Protein AF-A0A257EQE5-F1 (afdb_monomer)

Structure (mmCIF, N/CA/C/O backbone):
data_AF-A0A257EQE5-F1
#
_entry.id   AF-A0A257EQE5-F1
#
loop_
_atom_site.group_PDB
_atom_site.id
_atom_site.type_symbol
_atom_site.label_atom_id
_atom_site.label_alt_id
_atom_site.label_comp_id
_atom_site.label_asym_id
_atom_site.label_entity_id
_atom_site.label_seq_id
_atom_site.pdbx_PDB_ins_code
_atom_site.Cartn_x
_atom_site.Cartn_y
_atom_site.Cartn_z
_atom_site.occupancy
_atom_site.B_iso_or_equiv
_atom_site.auth_seq_id
_atom_site.auth_comp_id
_atom_site.auth_asym_id
_atom_site.auth_atom_id
_atom_site.pdbx_PDB_model_num
ATOM 1 N N . MET A 1 1 ? 38.077 29.493 47.318 1.00 40.34 1 MET A N 1
ATOM 2 C CA . MET A 1 1 ? 37.824 28.444 46.309 1.00 40.34 1 MET A CA 1
ATOM 3 C C . MET A 1 1 ? 36.330 28.403 46.066 1.00 40.34 1 MET A C 1
ATOM 5 O O . MET A 1 1 ? 35.601 27.874 46.889 1.00 40.34 1 MET A O 1
ATOM 9 N N . THR A 1 2 ? 35.876 29.088 45.023 1.00 38.44 2 THR A N 1
ATOM 10 C CA . THR A 1 2 ? 34.483 29.092 44.563 1.00 38.44 2 THR A CA 1
ATOM 11 C C . THR A 1 2 ? 34.384 28.098 43.414 1.00 38.44 2 THR A C 1
ATOM 13 O O . THR A 1 2 ? 34.937 28.356 42.345 1.00 38.44 2 THR A O 1
ATOM 16 N N . ASP A 1 3 ? 33.746 26.955 43.654 1.00 40.78 3 ASP A N 1
ATOM 17 C CA . ASP A 1 3 ? 33.461 25.963 42.616 1.00 40.78 3 ASP A CA 1
ATOM 18 C C . ASP A 1 3 ? 32.430 26.538 41.637 1.00 40.78 3 ASP A C 1
ATOM 20 O O . ASP A 1 3 ? 31.316 26.894 42.021 1.00 40.78 3 ASP A O 1
ATOM 24 N N . SER A 1 4 ? 32.817 26.666 40.366 1.00 39.34 4 SER A N 1
ATOM 25 C CA . SER A 1 4 ? 31.868 26.935 39.283 1.00 39.34 4 SER A CA 1
ATOM 26 C C . SER A 1 4 ? 31.151 25.635 38.915 1.00 39.34 4 SER A C 1
ATOM 28 O O . SER A 1 4 ? 31.821 24.613 38.753 1.00 39.34 4 SER A O 1
ATOM 30 N N . PRO A 1 5 ? 29.820 25.636 38.734 1.00 46.44 5 PRO A N 1
ATOM 31 C CA . PRO A 1 5 ? 29.110 24.441 38.307 1.00 46.44 5 PRO A CA 1
ATOM 32 C C . PRO A 1 5 ? 29.530 24.067 36.880 1.00 46.44 5 PRO A C 1
ATOM 34 O O . PRO A 1 5 ? 29.559 24.906 35.977 1.00 46.44 5 PRO A O 1
ATOM 37 N N . ALA A 1 6 ? 29.878 22.793 36.692 1.00 53.16 6 ALA A N 1
ATOM 38 C CA . ALA A 1 6 ? 30.273 22.238 35.407 1.00 53.16 6 ALA A CA 1
ATOM 39 C C . ALA A 1 6 ? 29.159 22.421 34.361 1.00 53.16 6 ALA A C 1
ATOM 41 O O . ALA A 1 6 ? 27.984 22.166 34.628 1.00 53.16 6 ALA A O 1
ATOM 42 N N . ALA A 1 7 ? 29.543 22.860 33.161 1.00 46.59 7 ALA A N 1
ATOM 43 C CA . ALA A 1 7 ? 28.629 23.002 32.034 1.00 46.59 7 ALA A CA 1
ATOM 44 C C . ALA A 1 7 ? 27.979 21.646 31.684 1.00 46.59 7 ALA A C 1
ATOM 46 O O . ALA A 1 7 ? 28.664 20.618 31.723 1.00 46.59 7 ALA A O 1
ATOM 47 N N . PRO A 1 8 ? 26.684 21.620 31.313 1.00 45.19 8 PRO A N 1
ATOM 48 C CA . PRO A 1 8 ? 26.011 20.381 30.950 1.00 45.19 8 PRO A CA 1
ATOM 49 C C . PRO A 1 8 ? 26.682 19.742 29.723 1.00 45.19 8 PRO A C 1
ATOM 51 O O . PRO A 1 8 ? 27.172 20.458 28.838 1.00 45.19 8 PRO A O 1
ATOM 54 N N . PRO A 1 9 ? 26.716 18.400 29.639 1.00 42.72 9 PRO A N 1
ATOM 55 C CA . PRO A 1 9 ? 27.334 17.709 28.520 1.00 42.72 9 PRO A CA 1
ATOM 56 C C . PRO A 1 9 ? 26.625 18.099 27.221 1.00 42.72 9 PRO A C 1
ATOM 58 O O . PRO A 1 9 ? 25.400 18.031 27.110 1.00 42.72 9 PRO A O 1
ATOM 61 N N . ARG A 1 10 ? 27.402 18.515 26.215 1.00 44.38 10 ARG A N 1
ATOM 62 C CA . ARG A 1 10 ? 26.878 18.758 24.868 1.00 44.38 10 ARG A CA 1
ATOM 63 C C . ARG A 1 10 ? 26.328 17.439 24.329 1.00 44.38 10 ARG A C 1
ATOM 65 O O . ARG A 1 10 ? 27.094 16.501 24.114 1.00 44.38 10 ARG A O 1
ATOM 72 N N . LEU A 1 11 ? 25.017 17.379 24.099 1.00 39.31 11 LEU A N 1
ATOM 73 C CA . LEU A 1 11 ? 24.377 16.293 23.360 1.00 39.31 11 LEU A CA 1
ATOM 74 C C . LEU A 1 11 ? 25.088 16.143 22.009 1.00 39.31 11 LEU A C 1
ATOM 76 O O . LEU A 1 11 ? 25.036 17.031 21.158 1.00 39.31 11 LEU A O 1
ATOM 80 N N . SER A 1 12 ? 25.794 15.027 21.836 1.00 42.19 12 SER A N 1
ATOM 81 C CA . SER A 1 12 ? 26.338 14.617 20.547 1.00 42.19 12 SER A CA 1
ATOM 82 C C . SER A 1 12 ? 25.161 14.404 19.597 1.00 42.19 12 SER A C 1
ATOM 84 O O . SER A 1 12 ? 24.416 13.432 19.721 1.00 42.19 12 SER A O 1
ATOM 86 N N . LEU A 1 13 ? 24.962 15.338 18.665 1.00 42.16 13 LEU A N 1
ATOM 87 C CA . LEU A 1 13 ? 24.063 15.150 17.534 1.00 42.16 13 LEU A CA 1
ATOM 88 C C . LEU A 1 13 ? 24.638 14.007 16.691 1.00 42.16 13 LEU A C 1
ATOM 90 O O . LEU A 1 13 ? 25.496 14.231 15.838 1.00 42.16 13 LEU A O 1
ATOM 94 N N . ARG A 1 14 ? 24.201 12.768 16.951 1.00 51.03 14 ARG A N 1
ATOM 95 C CA . ARG A 1 14 ? 24.447 11.639 16.048 1.00 51.03 14 ARG A CA 1
ATOM 96 C C . ARG A 1 14 ? 23.987 12.074 14.658 1.00 51.03 14 ARG A C 1
ATOM 98 O O . ARG A 1 14 ? 22.809 12.368 14.459 1.00 51.03 14 ARG A O 1
ATOM 105 N N . THR A 1 15 ? 24.916 12.159 13.711 1.00 48.88 15 THR A N 1
ATOM 106 C CA . THR A 1 15 ? 24.624 12.503 12.320 1.00 48.88 15 THR A CA 1
ATOM 107 C C . THR A 1 15 ? 23.620 11.493 11.777 1.00 48.88 15 THR A C 1
ATOM 109 O O . THR A 1 15 ? 23.934 10.318 11.595 1.00 48.88 15 THR A O 1
ATOM 112 N N . SER A 1 16 ? 22.373 11.925 11.568 1.00 57.00 16 SER A N 1
ATOM 113 C CA . SER A 1 16 ? 21.334 11.041 11.046 1.00 57.00 16 SER A CA 1
ATOM 114 C C . SER A 1 16 ? 21.768 10.527 9.674 1.00 57.00 16 SER A C 1
ATOM 116 O O . SER A 1 16 ? 22.097 11.341 8.805 1.00 57.00 16 SER A O 1
ATOM 118 N N . LEU A 1 17 ? 21.751 9.208 9.458 1.00 69.69 17 LEU A N 1
ATOM 119 C CA . LEU A 1 17 ? 22.063 8.627 8.151 1.00 69.69 17 LEU A CA 1
ATOM 120 C C . LEU A 1 17 ? 21.184 9.264 7.072 1.00 69.69 17 LEU A C 1
ATOM 122 O O . LEU A 1 17 ? 19.995 9.494 7.284 1.00 69.69 17 LEU A O 1
ATOM 126 N N . ARG A 1 18 ? 21.755 9.584 5.912 1.00 80.62 18 ARG A N 1
ATOM 127 C CA . ARG A 1 18 ? 20.977 10.139 4.802 1.00 80.62 18 ARG A CA 1
ATOM 128 C C . ARG A 1 18 ? 20.084 9.036 4.207 1.00 80.62 18 ARG A C 1
ATOM 130 O O . ARG A 1 18 ? 20.607 7.950 3.949 1.00 80.62 18 ARG A O 1
ATOM 137 N N . PRO A 1 19 ? 18.785 9.290 3.964 1.00 79.75 19 PRO A N 1
ATOM 138 C CA . PRO A 1 19 ? 17.928 8.340 3.265 1.00 79.75 19 PRO A CA 1
ATOM 139 C C . PRO A 1 19 ? 18.476 8.001 1.880 1.00 79.75 19 PRO A C 1
ATOM 141 O O . PRO A 1 19 ? 18.957 8.884 1.166 1.00 79.75 19 PRO A O 1
ATOM 144 N N . ARG A 1 20 ? 18.406 6.724 1.513 1.00 83.56 20 ARG A N 1
ATOM 145 C CA . ARG A 1 20 ? 18.698 6.228 0.168 1.00 83.56 20 ARG A CA 1
ATOM 146 C C . ARG A 1 20 ? 17.418 6.249 -0.657 1.00 83.56 20 ARG A C 1
ATOM 148 O O . ARG A 1 20 ? 16.379 5.802 -0.193 1.00 83.56 20 ARG A O 1
ATOM 155 N N . ASP A 1 21 ? 17.496 6.746 -1.878 1.00 90.06 21 ASP A N 1
ATOM 156 C CA . ASP A 1 21 ? 16.363 6.723 -2.799 1.00 90.06 21 ASP A CA 1
ATOM 157 C C . ASP A 1 21 ? 15.959 5.269 -3.127 1.00 90.06 21 ASP A C 1
ATOM 159 O O . ASP A 1 21 ? 16.817 4.414 -3.381 1.00 90.06 21 ASP A O 1
ATOM 163 N N . ALA A 1 22 ? 14.656 4.994 -3.087 1.00 85.12 22 ALA A N 1
ATOM 164 C CA . ALA A 1 22 ? 14.072 3.681 -3.355 1.00 85.12 22 ALA A CA 1
ATOM 165 C C . ALA A 1 22 ? 12.725 3.817 -4.073 1.00 85.12 22 ALA A C 1
ATOM 167 O O . ALA A 1 22 ? 12.088 4.875 -4.012 1.00 85.12 22 ALA A O 1
ATOM 168 N N . ALA A 1 23 ? 12.286 2.758 -4.743 1.00 86.75 23 ALA A N 1
ATOM 169 C CA . ALA A 1 23 ? 10.996 2.734 -5.411 1.00 86.75 23 ALA A CA 1
ATOM 170 C C . ALA A 1 23 ? 10.310 1.374 -5.298 1.00 86.75 23 ALA A C 1
ATOM 172 O O . ALA A 1 23 ? 10.974 0.341 -5.310 1.00 86.75 23 ALA A O 1
ATOM 173 N N . THR A 1 24 ? 8.983 1.416 -5.235 1.00 84.19 24 THR A N 1
ATOM 174 C CA . THR A 1 24 ? 8.104 0.254 -5.072 1.00 84.19 24 THR A CA 1
ATOM 175 C C . THR A 1 24 ? 7.000 0.304 -6.120 1.00 84.19 24 THR A C 1
ATOM 177 O O . THR A 1 24 ? 6.452 1.385 -6.370 1.00 84.19 24 THR A O 1
ATOM 180 N N . LEU A 1 25 ? 6.646 -0.847 -6.700 1.00 86.38 25 LEU A N 1
ATOM 181 C CA . LEU A 1 25 ? 5.563 -0.960 -7.677 1.00 86.38 25 LEU A CA 1
ATOM 182 C C . LEU A 1 25 ? 4.407 -1.812 -7.147 1.00 86.38 25 LEU A C 1
ATOM 184 O O . LEU A 1 25 ? 4.578 -2.975 -6.796 1.00 86.38 25 LEU A O 1
ATOM 188 N N . LEU A 1 26 ? 3.209 -1.235 -7.142 1.00 82.56 26 LEU A N 1
ATOM 189 C CA . LEU A 1 26 ? 1.959 -1.933 -6.877 1.00 82.56 26 LEU A CA 1
ATOM 190 C C . LEU A 1 26 ? 1.320 -2.290 -8.221 1.00 82.56 26 LEU A C 1
ATOM 192 O O . LEU A 1 26 ? 0.845 -1.413 -8.946 1.00 82.56 26 LEU A O 1
ATOM 196 N N . ILE A 1 27 ? 1.311 -3.575 -8.558 1.00 84.25 27 ILE A N 1
ATOM 197 C CA . ILE A 1 27 ? 0.690 -4.070 -9.789 1.00 84.25 27 ILE A CA 1
ATOM 198 C C . ILE A 1 27 ? -0.748 -4.462 -9.479 1.00 84.25 27 ILE A C 1
ATOM 200 O O . ILE A 1 27 ? -0.972 -5.303 -8.610 1.00 84.25 27 ILE A O 1
ATOM 204 N N . ILE A 1 28 ? -1.707 -3.868 -10.188 1.00 76.88 28 ILE A N 1
ATOM 205 C CA . ILE A 1 28 ? -3.138 -4.047 -9.932 1.00 76.88 28 ILE A CA 1
ATOM 206 C C . ILE A 1 28 ? -3.787 -4.755 -11.120 1.00 76.88 28 ILE A C 1
ATOM 208 O O . ILE A 1 28 ? -3.828 -4.209 -12.216 1.00 76.88 28 ILE A O 1
ATOM 212 N N . ARG A 1 29 ? -4.330 -5.954 -10.911 1.00 79.81 29 ARG A N 1
ATOM 213 C CA . ARG A 1 29 ? -5.213 -6.631 -11.873 1.00 79.81 29 ARG A CA 1
ATOM 214 C C . ARG A 1 29 ? -6.625 -6.094 -11.748 1.00 79.81 29 ARG A C 1
ATOM 216 O O . ARG A 1 29 ? -7.116 -6.015 -10.633 1.00 79.81 29 ARG A O 1
ATOM 223 N N . GLN A 1 30 ? -7.275 -5.813 -12.874 1.00 73.38 30 GLN A N 1
ATOM 224 C CA . GLN A 1 30 ? -8.690 -5.411 -12.949 1.00 73.38 30 GLN A CA 1
ATOM 225 C C . GLN A 1 30 ? -9.511 -6.344 -13.859 1.00 73.38 30 GLN A C 1
ATOM 227 O O . GLN A 1 30 ? -10.561 -5.978 -14.371 1.00 73.38 30 GLN A O 1
ATOM 232 N N . ASP A 1 31 ? -9.009 -7.556 -14.098 1.00 76.94 31 ASP A N 1
ATOM 233 C CA . ASP A 1 31 ? -9.578 -8.539 -15.028 1.00 76.94 31 ASP A CA 1
ATOM 234 C C . ASP A 1 31 ? -10.616 -9.480 -14.393 1.00 76.94 31 ASP A C 1
ATOM 236 O O . ASP A 1 31 ? -11.176 -10.342 -15.068 1.00 76.94 31 ASP A O 1
ATOM 240 N N . GLY A 1 32 ? -10.845 -9.340 -13.088 1.00 66.62 32 GLY A N 1
ATOM 241 C CA . GLY A 1 32 ? -11.858 -10.064 -12.331 1.00 66.62 32 GLY A CA 1
ATOM 242 C C . GLY A 1 32 ? -13.002 -9.151 -11.886 1.00 66.62 32 GLY A C 1
ATOM 243 O O . GLY A 1 32 ? -12.988 -7.957 -12.173 1.00 66.62 32 GLY A O 1
ATOM 244 N N . PRO A 1 33 ? -13.978 -9.692 -11.135 1.00 53.56 33 PRO A N 1
ATOM 245 C CA . PRO A 1 33 ? -15.023 -8.877 -10.513 1.00 53.56 33 PRO A CA 1
ATOM 246 C C . PRO A 1 33 ? -14.451 -7.847 -9.528 1.00 53.56 33 PRO A C 1
ATOM 248 O O . PRO A 1 33 ? -15.118 -6.852 -9.271 1.00 53.56 33 PRO A O 1
ATOM 251 N N . ALA A 1 34 ? -13.228 -8.092 -9.038 1.00 53.41 34 ALA A N 1
ATOM 252 C CA . ALA A 1 34 ? -12.512 -7.285 -8.070 1.00 53.41 34 ALA A CA 1
ATOM 253 C C . ALA A 1 34 ? -11.069 -6.967 -8.495 1.00 53.41 34 ALA A C 1
ATOM 255 O O . ALA A 1 34 ? -10.380 -7.863 -9.011 1.00 53.41 34 ALA A O 1
ATOM 256 N N . PRO A 1 35 ? -10.554 -5.748 -8.228 1.00 55.25 35 PRO A N 1
ATOM 257 C CA . PRO A 1 35 ? -9.137 -5.456 -8.283 1.00 55.25 35 PRO A CA 1
ATOM 258 C C . PRO A 1 35 ? -8.318 -6.366 -7.363 1.00 55.25 35 PRO A C 1
ATOM 260 O O . PRO A 1 35 ? -8.699 -6.636 -6.226 1.00 55.25 35 PRO A O 1
ATOM 263 N N . ARG A 1 36 ? -7.145 -6.797 -7.831 1.00 70.62 36 ARG A N 1
ATOM 264 C CA . ARG A 1 36 ? -6.182 -7.612 -7.068 1.00 70.62 36 ARG A CA 1
ATOM 265 C C . ARG A 1 36 ? -4.784 -7.010 -7.122 1.00 70.62 36 ARG A C 1
ATOM 267 O O . ARG A 1 36 ? -4.397 -6.537 -8.184 1.00 70.62 36 ARG A O 1
ATOM 274 N N . VAL A 1 37 ? -4.005 -7.051 -6.038 1.00 74.12 37 VAL A N 1
ATOM 275 C CA . VAL A 1 37 ? -2.580 -6.647 -6.043 1.00 74.12 37 VAL A CA 1
ATOM 276 C C . VAL A 1 37 ? -1.639 -7.823 -5.916 1.00 74.12 37 VAL A C 1
ATOM 278 O O . VAL A 1 37 ? -1.885 -8.747 -5.148 1.00 74.12 37 VAL A O 1
ATOM 281 N N . LEU A 1 38 ? -0.536 -7.749 -6.654 1.00 80.94 38 LEU A N 1
ATOM 282 C CA . LEU A 1 38 ? 0.576 -8.672 -6.516 1.00 80.94 38 LEU A CA 1
ATOM 283 C C . LEU A 1 38 ? 1.420 -8.345 -5.282 1.00 80.94 38 LEU A C 1
ATOM 285 O O . LEU A 1 38 ? 1.909 -7.223 -5.137 1.00 80.94 38 LEU A O 1
ATOM 289 N N . MET A 1 39 ? 1.671 -9.348 -4.449 1.00 75.12 39 MET A N 1
ATOM 290 C CA . MET A 1 39 ? 2.693 -9.303 -3.404 1.00 75.12 39 MET A CA 1
ATOM 291 C C . MET A 1 39 ? 3.540 -10.572 -3.462 1.00 75.12 39 MET A C 1
ATOM 293 O O . MET A 1 39 ? 3.105 -11.585 -4.013 1.00 75.12 39 MET A O 1
ATOM 297 N N . GLY A 1 40 ? 4.728 -10.535 -2.864 1.00 68.88 40 GLY A N 1
ATOM 298 C CA . GLY A 1 40 ? 5.556 -11.721 -2.694 1.00 68.88 40 GLY A CA 1
ATOM 299 C C . GLY A 1 40 ? 6.129 -11.895 -1.304 1.00 68.88 40 GLY A C 1
ATOM 300 O O . GLY A 1 40 ? 6.380 -10.914 -0.603 1.00 68.88 40 GL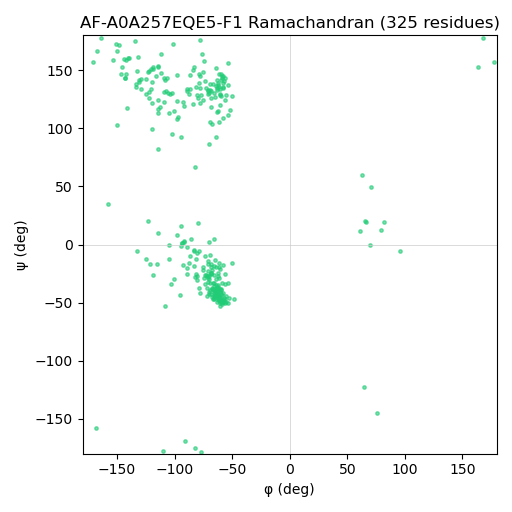Y A O 1
ATOM 301 N N . ARG A 1 41 ? 6.320 -13.152 -0.906 1.00 68.31 41 ARG A N 1
ATOM 302 C CA . ARG A 1 41 ? 6.897 -13.551 0.375 1.00 68.31 41 ARG A CA 1
ATOM 303 C C . ARG A 1 41 ? 8.410 -13.670 0.247 1.00 68.31 41 ARG A C 1
ATOM 305 O O . ARG A 1 41 ? 8.893 -14.265 -0.703 1.00 68.31 41 ARG A O 1
ATOM 312 N N . ARG A 1 42 ? 9.162 -13.082 1.179 1.00 62.50 42 ARG A N 1
ATOM 313 C CA . ARG A 1 42 ? 10.634 -13.133 1.187 1.00 62.50 42 ARG A CA 1
ATOM 314 C C . ARG A 1 42 ? 11.176 -14.461 1.694 1.00 62.50 42 ARG A C 1
ATOM 316 O O . ARG A 1 42 ? 10.667 -14.992 2.676 1.00 62.50 42 ARG A O 1
ATOM 323 N N . VAL A 1 43 ? 12.296 -14.906 1.129 1.00 61.59 43 VAL A N 1
ATOM 324 C CA . VAL A 1 43 ? 12.977 -16.139 1.557 1.00 61.59 43 VAL A CA 1
ATOM 325 C C . VAL A 1 43 ? 13.505 -16.046 2.991 1.00 61.59 43 VAL A C 1
ATOM 327 O O . VAL A 1 43 ? 14.176 -15.077 3.361 1.00 61.59 43 VAL A O 1
ATOM 330 N N . GLY A 1 44 ? 13.291 -17.118 3.763 1.00 42.53 44 GLY A N 1
ATOM 331 C CA . GLY A 1 44 ? 13.688 -17.314 5.167 1.00 42.53 44 GLY A CA 1
ATOM 332 C C . GLY A 1 44 ? 15.155 -17.013 5.547 1.00 42.53 44 GLY A C 1
ATOM 333 O O . GLY A 1 44 ? 15.477 -16.863 6.723 1.00 42.53 44 GLY A O 1
ATOM 334 N N . GLY A 1 45 ? 16.063 -16.899 4.567 1.00 41.97 45 GLY A N 1
ATOM 335 C CA . GLY A 1 45 ? 17.505 -16.672 4.761 1.00 41.97 45 GLY A CA 1
ATOM 336 C C . GLY A 1 45 ? 18.008 -15.252 4.468 1.00 41.97 45 GLY A C 1
ATOM 337 O O . GLY A 1 45 ? 19.207 -14.995 4.599 1.00 41.97 45 GLY A O 1
ATOM 338 N N . HIS A 1 46 ? 17.142 -14.321 4.055 1.00 37.28 46 HIS A N 1
ATOM 339 C CA . HIS A 1 46 ? 17.567 -12.958 3.731 1.00 37.28 46 HIS A CA 1
ATOM 340 C C . HIS A 1 46 ? 18.004 -12.177 4.979 1.00 37.28 46 HIS A C 1
ATOM 342 O O . HIS A 1 46 ? 17.309 -12.135 5.991 1.00 37.28 46 HIS A O 1
ATOM 348 N N . ALA A 1 47 ? 19.102 -11.420 4.872 1.00 33.72 47 ALA A N 1
ATOM 349 C CA . ALA A 1 47 ? 19.586 -10.518 5.929 1.00 33.72 47 ALA A CA 1
ATOM 350 C C . ALA A 1 47 ? 18.641 -9.321 6.218 1.00 33.72 47 ALA A C 1
ATOM 352 O O . ALA A 1 47 ? 18.994 -8.406 6.966 1.00 33.72 47 ALA A O 1
ATOM 353 N N . PHE A 1 48 ? 17.464 -9.276 5.581 1.00 34.06 48 PHE A N 1
ATOM 354 C CA . PHE A 1 48 ? 16.443 -8.242 5.725 1.00 34.06 48 PHE A CA 1
ATOM 355 C C . PHE A 1 48 ? 15.033 -8.824 5.484 1.00 34.06 48 PHE A C 1
ATOM 357 O O . PHE A 1 48 ? 14.612 -8.975 4.339 1.00 34.06 48 PHE A O 1
ATOM 364 N N . MET A 1 49 ? 14.283 -9.064 6.569 1.00 33.28 49 MET A N 1
ATOM 365 C CA . MET A 1 49 ? 12.864 -9.484 6.577 1.00 33.28 49 MET A CA 1
ATOM 366 C C . MET A 1 49 ? 12.537 -10.857 5.933 1.00 33.28 49 MET A C 1
ATOM 368 O O . MET A 1 49 ? 11.737 -10.889 5.001 1.00 33.28 49 MET A O 1
ATOM 372 N N . PRO A 1 50 ? 13.090 -11.981 6.415 1.00 38.03 50 PRO A N 1
ATOM 373 C CA . PRO A 1 50 ? 12.650 -13.312 5.979 1.00 38.03 50 PRO A CA 1
ATOM 374 C C . PRO A 1 50 ? 11.154 -13.570 6.279 1.00 38.03 50 PRO A C 1
ATOM 376 O O . PRO A 1 50 ? 10.632 -13.051 7.268 1.00 38.03 50 PRO A O 1
ATOM 379 N N . ASP A 1 51 ? 10.476 -14.334 5.415 1.00 41.62 51 ASP A N 1
ATOM 380 C CA . ASP A 1 51 ? 9.098 -14.856 5.536 1.00 41.62 51 ASP A CA 1
ATOM 381 C C . ASP A 1 51 ? 7.939 -13.832 5.513 1.00 41.62 51 ASP A C 1
ATOM 383 O O . ASP A 1 51 ? 6.819 -14.136 5.929 1.00 41.62 51 ASP A O 1
ATOM 387 N N . LYS A 1 52 ? 8.162 -12.610 5.003 1.00 47.94 52 LYS A N 1
ATOM 388 C CA . LYS A 1 52 ? 7.141 -11.536 4.945 1.00 47.94 52 LYS A CA 1
ATOM 389 C C . LYS A 1 52 ? 6.638 -11.244 3.534 1.00 47.94 52 LYS A C 1
ATOM 391 O O . LYS A 1 52 ? 7.448 -11.198 2.615 1.00 47.94 52 LYS A O 1
ATOM 396 N N . TRP A 1 53 ? 5.341 -10.942 3.403 1.00 53.62 53 TRP A N 1
ATOM 397 C CA . TRP A 1 53 ? 4.713 -10.467 2.162 1.00 53.62 53 TRP A CA 1
ATOM 398 C C . TRP A 1 53 ? 4.966 -8.972 1.929 1.00 53.62 53 TRP A C 1
ATOM 400 O O . TRP A 1 53 ? 4.668 -8.145 2.792 1.00 53.62 53 TRP A O 1
ATOM 410 N N . VAL A 1 54 ? 5.504 -8.620 0.765 1.00 61.78 54 VAL A N 1
ATOM 411 C CA . VAL A 1 54 ? 5.853 -7.251 0.367 1.00 61.78 54 VAL A CA 1
ATOM 412 C C . VAL A 1 54 ? 5.503 -6.999 -1.099 1.00 61.78 54 VAL A C 1
ATOM 414 O O . VAL A 1 54 ? 5.351 -7.933 -1.882 1.00 61.78 54 VAL A O 1
ATOM 417 N N . PHE A 1 55 ? 5.383 -5.728 -1.477 1.00 79.50 55 PHE A N 1
ATOM 418 C CA . PHE A 1 55 ? 5.405 -5.343 -2.889 1.00 79.50 55 PHE A CA 1
ATOM 419 C C . PHE A 1 55 ? 6.843 -5.398 -3.419 1.00 79.50 55 PHE A C 1
ATOM 421 O O . PHE A 1 55 ? 7.757 -5.084 -2.647 1.00 79.50 55 PHE A O 1
ATOM 428 N N . PRO A 1 56 ? 7.044 -5.716 -4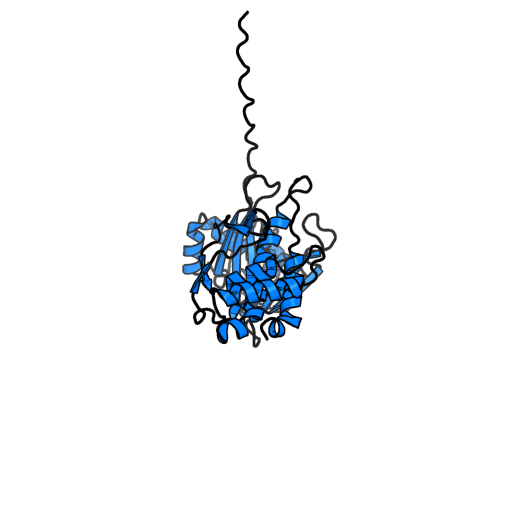.709 1.00 83.19 56 PRO A N 1
ATOM 429 C CA . PRO A 1 56 ? 8.363 -5.651 -5.311 1.00 83.19 56 PRO A CA 1
ATOM 430 C C . PRO A 1 56 ? 8.901 -4.221 -5.295 1.00 83.19 56 PRO A C 1
ATOM 432 O O . PRO A 1 56 ? 8.178 -3.248 -5.572 1.00 83.19 56 PRO A O 1
ATOM 435 N N . GLY A 1 57 ? 10.177 -4.079 -4.962 1.00 86.94 57 GLY A N 1
ATOM 436 C CA . GLY A 1 57 ? 10.780 -2.770 -4.836 1.00 86.94 57 GLY A CA 1
ATOM 437 C C . GLY A 1 57 ? 12.091 -2.762 -4.074 1.00 86.94 57 GLY A C 1
ATOM 438 O O . GLY A 1 57 ? 12.323 -3.498 -3.117 1.00 86.94 57 GLY A O 1
ATOM 439 N N . GLY A 1 58 ? 12.911 -1.781 -4.422 1.00 85.44 58 GLY A N 1
ATOM 440 C CA . GLY A 1 58 ? 14.257 -1.692 -3.897 1.00 85.44 58 GLY A CA 1
ATOM 441 C C . GLY A 1 58 ? 14.928 -0.364 -4.185 1.00 85.44 58 GLY A C 1
ATOM 442 O O . GLY A 1 58 ? 14.297 0.688 -4.328 1.00 85.44 58 GLY A O 1
ATOM 443 N N . ARG A 1 59 ? 16.258 -0.387 -4.150 1.00 91.06 59 ARG A N 1
ATOM 444 C CA . ARG A 1 59 ? 17.075 0.830 -4.161 1.00 91.06 59 ARG A CA 1
ATOM 445 C C . ARG A 1 59 ? 17.335 1.283 -5.576 1.00 91.06 59 ARG A C 1
ATOM 447 O O . ARG A 1 59 ? 17.614 0.475 -6.449 1.00 91.06 59 ARG A O 1
ATOM 454 N N . ILE A 1 60 ? 17.403 2.598 -5.762 1.00 94.12 60 ILE A N 1
ATOM 455 C CA . ILE A 1 60 ? 17.879 3.135 -7.032 1.00 94.12 60 ILE A CA 1
ATOM 456 C C . ILE A 1 60 ? 19.293 2.632 -7.341 1.00 94.12 60 ILE A C 1
ATOM 458 O O . ILE A 1 60 ? 20.182 2.661 -6.479 1.00 94.12 60 ILE A O 1
ATOM 462 N N . HIS A 1 61 ? 19.518 2.228 -8.587 1.00 95.25 61 HIS A N 1
ATOM 463 C CA . HIS A 1 61 ? 20.828 1.834 -9.082 1.00 95.25 61 HIS A CA 1
ATOM 464 C C . HIS A 1 61 ? 21.347 2.847 -10.124 1.00 95.25 61 HIS A C 1
ATOM 466 O O . HIS A 1 61 ? 20.557 3.417 -10.881 1.00 95.25 61 HIS A O 1
ATOM 472 N N . PRO A 1 62 ? 22.669 3.107 -10.239 1.00 95.50 62 PRO A N 1
ATOM 473 C CA . PRO A 1 62 ? 23.210 4.032 -11.244 1.00 95.50 62 PRO A CA 1
ATOM 474 C C . PRO A 1 62 ? 22.886 3.688 -12.707 1.00 95.50 62 PRO A C 1
ATOM 476 O O . PRO A 1 62 ? 23.062 4.534 -13.589 1.00 95.50 62 PRO A O 1
ATOM 479 N N . SER A 1 63 ? 22.480 2.453 -13.005 1.00 95.38 63 SER A N 1
ATOM 480 C CA . SER A 1 63 ? 21.997 2.071 -14.338 1.00 95.38 63 SER A CA 1
ATOM 481 C C . SER A 1 63 ? 20.604 2.624 -14.645 1.00 95.38 63 SER A C 1
ATOM 483 O O . SER A 1 63 ? 20.317 2.894 -15.808 1.00 95.38 63 SER A O 1
ATOM 485 N N . ASP A 1 64 ? 19.780 2.884 -13.627 1.00 97.31 64 ASP A N 1
ATOM 486 C CA . ASP A 1 64 ? 18.393 3.353 -13.778 1.00 97.31 64 ASP A CA 1
ATOM 487 C C . ASP A 1 64 ? 18.332 4.771 -14.363 1.00 97.31 64 ASP A C 1
ATOM 489 O O . ASP A 1 64 ? 17.357 5.165 -14.990 1.00 97.31 64 ASP A O 1
ATOM 493 N N . TYR A 1 65 ? 19.415 5.537 -14.237 1.00 96.44 65 TYR A N 1
ATOM 494 C CA . TYR A 1 65 ? 19.550 6.846 -14.878 1.00 96.44 65 TYR A CA 1
ATOM 495 C C . TYR A 1 65 ? 19.821 6.770 -16.384 1.00 96.44 65 TYR A C 1
ATOM 497 O O . TYR A 1 65 ? 19.674 7.776 -17.075 1.00 96.44 65 TYR A O 1
ATOM 505 N N . ARG A 1 66 ? 20.298 5.625 -16.882 1.00 93.88 66 ARG A N 1
ATOM 506 C CA . ARG A 1 66 ? 20.927 5.511 -18.207 1.00 93.88 66 ARG A CA 1
ATOM 507 C C . ARG A 1 66 ? 20.240 4.520 -19.134 1.00 93.88 66 ARG A C 1
ATOM 509 O O . ARG A 1 66 ? 20.504 4.562 -20.332 1.00 93.88 66 ARG A O 1
ATOM 516 N N . VAL A 1 67 ? 19.399 3.633 -18.607 1.00 95.31 67 VAL A N 1
ATOM 517 C CA . VAL A 1 67 ? 18.705 2.646 -19.433 1.00 95.31 67 VAL A CA 1
ATOM 518 C C . VAL A 1 67 ? 17.763 3.344 -20.433 1.00 95.31 67 VAL A C 1
ATOM 520 O O . VAL A 1 67 ? 17.017 4.256 -20.048 1.00 95.31 67 VAL A O 1
ATOM 523 N N . PRO A 1 68 ? 17.788 2.957 -21.723 1.00 95.31 68 PRO A N 1
ATOM 524 C CA . PRO A 1 68 ? 16.779 3.387 -22.683 1.00 95.31 68 PRO A CA 1
ATOM 525 C C . PRO A 1 68 ? 15.395 2.875 -22.273 1.00 95.31 68 PRO A C 1
ATOM 527 O O . PRO A 1 68 ? 15.261 1.727 -21.862 1.00 95.31 68 PRO A O 1
ATOM 530 N N . ALA A 1 69 ? 14.370 3.712 -22.408 1.00 96.81 69 ALA A N 1
ATOM 531 C CA . ALA A 1 69 ? 12.984 3.354 -22.112 1.00 96.81 69 ALA A CA 1
ATOM 532 C C . ALA A 1 69 ? 12.126 3.486 -23.373 1.00 96.81 69 ALA A C 1
ATOM 534 O O . ALA A 1 69 ? 12.425 4.310 -24.238 1.00 96.81 69 ALA A O 1
ATOM 535 N N . ALA A 1 70 ? 11.063 2.689 -23.472 1.00 97.50 70 ALA A N 1
ATOM 536 C CA . ALA A 1 70 ? 10.107 2.756 -24.577 1.00 97.50 70 ALA A CA 1
ATOM 537 C C . ALA A 1 70 ? 9.282 4.052 -24.557 1.00 97.50 70 ALA A C 1
ATOM 539 O O . ALA A 1 70 ? 8.761 4.484 -25.584 1.00 97.50 70 ALA A O 1
ATOM 540 N N . SER A 1 71 ? 9.141 4.655 -23.379 1.00 97.44 71 SER A N 1
ATOM 541 C CA . SER A 1 71 ? 8.395 5.885 -23.165 1.00 97.44 71 SER A CA 1
ATOM 542 C C . SER A 1 71 ? 8.969 6.667 -21.984 1.00 97.44 71 SER A C 1
ATOM 544 O O . SER A 1 71 ? 9.789 6.160 -21.215 1.00 97.44 71 SER A O 1
ATOM 546 N N . ASP A 1 72 ? 8.457 7.880 -21.799 1.00 96.88 72 ASP A N 1
ATOM 547 C CA . ASP A 1 72 ? 8.578 8.615 -20.544 1.00 96.88 72 ASP A CA 1
ATOM 548 C C . ASP A 1 72 ? 7.285 8.551 -19.719 1.00 96.88 72 ASP A C 1
ATOM 550 O O . ASP A 1 72 ? 6.262 8.016 -20.158 1.00 96.88 72 ASP A O 1
ATOM 554 N N . LEU A 1 73 ? 7.374 9.064 -18.489 1.00 93.75 73 LEU A N 1
ATOM 555 C CA . LEU A 1 73 ? 6.261 9.188 -17.552 1.00 93.75 73 LEU A CA 1
ATOM 556 C C . LEU A 1 73 ? 5.122 10.022 -18.148 1.00 93.75 73 LEU A C 1
ATOM 558 O O . LEU A 1 73 ? 5.360 11.034 -18.809 1.00 93.75 73 LEU A O 1
ATOM 562 N N . HIS A 1 74 ? 3.882 9.656 -17.820 1.00 88.88 74 HIS A N 1
ATOM 563 C CA . HIS A 1 74 ? 2.724 10.498 -18.116 1.00 88.88 74 HIS A CA 1
ATOM 564 C C . HIS A 1 74 ? 2.890 11.897 -17.502 1.00 88.88 74 HIS A C 1
ATOM 566 O O . HIS A 1 74 ? 3.393 12.019 -16.381 1.00 88.88 74 HIS A O 1
ATOM 572 N N . ALA A 1 75 ? 2.423 12.941 -18.196 1.00 84.06 75 ALA A N 1
ATOM 573 C CA . ALA A 1 75 ? 2.619 14.339 -17.798 1.00 84.06 75 ALA A CA 1
ATOM 574 C C . ALA A 1 75 ? 2.180 14.614 -16.348 1.00 84.06 75 ALA A C 1
ATOM 576 O O . ALA A 1 75 ? 2.947 15.181 -15.571 1.00 84.06 75 ALA A O 1
ATOM 577 N N . ASP A 1 76 ? 1.005 14.121 -15.949 1.00 74.12 76 ASP A N 1
ATOM 578 C CA . ASP A 1 76 ? 0.495 14.284 -14.578 1.00 74.12 76 ASP A CA 1
ATOM 579 C C . ASP A 1 76 ? 1.375 13.592 -13.533 1.00 74.12 76 ASP A C 1
ATOM 581 O O . ASP A 1 76 ? 1.621 14.125 -12.450 1.00 74.12 76 ASP A O 1
ATOM 585 N N . THR A 1 77 ? 1.904 12.413 -13.871 1.00 77.00 77 THR A N 1
ATOM 586 C CA . THR A 1 77 ? 2.797 11.661 -12.981 1.00 77.00 77 THR A CA 1
ATOM 587 C C . THR A 1 77 ? 4.143 12.367 -12.854 1.00 77.00 77 THR A C 1
ATOM 589 O O . THR A 1 77 ? 4.656 12.520 -11.745 1.00 77.00 77 THR A O 1
ATOM 592 N N . ALA A 1 78 ? 4.688 12.872 -13.963 1.00 86.44 78 ALA A N 1
ATOM 593 C CA . ALA A 1 78 ? 5.906 13.671 -13.968 1.00 86.44 78 ALA A CA 1
ATOM 594 C C . ALA A 1 78 ? 5.741 14.965 -13.150 1.00 86.44 78 ALA A C 1
ATOM 596 O O . ALA A 1 78 ? 6.601 15.286 -12.329 1.00 86.44 78 ALA A O 1
ATOM 597 N N . ALA A 1 79 ? 4.616 15.670 -13.306 1.00 78.69 79 ALA A N 1
ATOM 598 C CA . ALA A 1 79 ? 4.298 16.878 -12.547 1.00 78.69 79 ALA A CA 1
ATOM 599 C C . ALA A 1 79 ? 4.147 16.596 -11.042 1.00 78.69 79 ALA A C 1
ATOM 601 O O . ALA A 1 79 ? 4.637 17.365 -10.209 1.00 78.69 79 ALA A O 1
ATOM 602 N N . ALA A 1 80 ? 3.511 15.479 -10.675 1.00 69.75 80 ALA A N 1
ATOM 603 C CA . ALA A 1 80 ? 3.383 15.062 -9.283 1.00 69.75 80 ALA A CA 1
ATOM 604 C C . ALA A 1 80 ? 4.744 14.742 -8.648 1.00 69.75 80 ALA A C 1
ATOM 606 O O . ALA A 1 80 ? 5.056 15.213 -7.550 1.00 69.75 80 ALA A O 1
ATOM 607 N N . LEU A 1 81 ? 5.581 14.002 -9.373 1.00 79.88 81 LEU A N 1
ATOM 608 C CA . LEU A 1 81 ? 6.914 13.612 -8.936 1.00 79.88 81 LEU A CA 1
ATOM 609 C C . LEU A 1 81 ? 7.906 14.772 -8.865 1.00 79.88 81 LEU A C 1
ATOM 611 O O . LEU A 1 81 ? 8.770 14.750 -7.987 1.00 79.88 81 LEU A O 1
ATOM 615 N N . ALA A 1 82 ? 7.794 15.777 -9.738 1.00 86.00 82 ALA A N 1
ATOM 616 C CA . ALA A 1 82 ? 8.701 16.926 -9.778 1.00 86.00 82 ALA A CA 1
ATOM 617 C C . ALA A 1 82 ? 8.772 17.676 -8.434 1.00 86.00 82 ALA A C 1
ATOM 619 O O . ALA A 1 82 ? 9.801 18.258 -8.096 1.00 86.00 82 ALA A O 1
ATOM 620 N N . ARG A 1 83 ? 7.717 17.589 -7.610 1.00 80.31 83 ARG A N 1
ATOM 621 C CA . ARG A 1 83 ? 7.689 18.132 -6.238 1.00 80.31 83 ARG A CA 1
ATOM 622 C C . ARG A 1 83 ? 8.569 17.362 -5.248 1.00 80.31 83 ARG A C 1
ATOM 624 O O . ARG A 1 83 ? 8.824 17.836 -4.146 1.00 80.31 83 ARG A O 1
ATOM 631 N N . THR A 1 84 ? 9.015 16.164 -5.612 1.00 79.44 84 THR A N 1
ATOM 632 C CA . THR A 1 84 ? 9.768 15.256 -4.739 1.00 79.44 84 THR A CA 1
ATOM 633 C C . THR A 1 84 ? 11.259 15.201 -5.066 1.00 79.44 84 THR A C 1
ATOM 635 O O . THR A 1 84 ? 12.027 14.673 -4.263 1.00 79.44 84 THR A O 1
ATOM 638 N N . GLY A 1 85 ? 11.696 15.733 -6.209 1.00 88.50 85 GLY A N 1
ATOM 639 C CA . GLY A 1 85 ? 13.105 15.757 -6.591 1.00 88.50 85 GLY A CA 1
ATOM 640 C C . GLY A 1 85 ? 13.341 16.134 -8.058 1.00 88.50 85 GLY A C 1
ATOM 641 O O . GLY A 1 85 ? 12.388 16.324 -8.811 1.00 88.50 85 GLY A O 1
ATOM 642 N N . PRO A 1 86 ? 14.616 16.230 -8.483 1.00 93.88 86 PRO A N 1
ATOM 643 C CA . PRO A 1 86 ? 14.978 16.557 -9.860 1.00 93.88 86 PRO A CA 1
ATOM 644 C C . PRO A 1 86 ? 14.408 15.551 -10.865 1.00 93.88 86 PRO A C 1
ATOM 646 O O . PRO A 1 86 ? 14.411 14.349 -10.593 1.00 93.88 86 PRO A O 1
ATOM 649 N N . VAL A 1 87 ? 14.027 16.034 -12.054 1.00 92.56 87 VAL A N 1
ATOM 650 C CA . VAL A 1 87 ? 13.411 15.235 -13.136 1.00 92.56 87 VAL A CA 1
ATOM 651 C C . VAL A 1 87 ? 14.187 13.945 -13.420 1.00 92.56 87 VAL A C 1
ATOM 653 O O . VAL A 1 87 ? 13.606 12.863 -13.441 1.00 92.56 87 VAL A O 1
ATOM 656 N N . ALA A 1 88 ? 15.515 14.033 -13.544 1.00 95.31 88 ALA A N 1
ATOM 657 C CA . ALA A 1 88 ? 16.362 12.868 -13.797 1.00 95.31 88 ALA A CA 1
ATOM 658 C C . ALA A 1 88 ? 16.264 11.798 -12.692 1.00 95.31 88 ALA A C 1
ATOM 660 O O . ALA A 1 88 ? 16.235 10.608 -12.991 1.00 95.31 88 ALA A O 1
ATOM 661 N N . ARG A 1 89 ? 16.177 12.208 -11.419 1.00 95.38 89 ARG A N 1
ATOM 662 C CA . ARG A 1 89 ? 16.070 11.284 -10.278 1.00 95.38 89 ARG A CA 1
ATOM 663 C C . ARG A 1 89 ? 14.706 10.619 -10.225 1.00 95.38 89 ARG A C 1
ATOM 665 O O . ARG A 1 89 ? 14.632 9.421 -9.997 1.00 95.38 89 ARG A O 1
ATOM 672 N N . VAL A 1 90 ? 13.633 11.380 -10.422 1.00 92.25 90 VAL A N 1
ATOM 673 C CA . VAL A 1 90 ? 12.278 10.820 -10.333 1.00 92.25 90 VAL A CA 1
ATOM 674 C C . VAL A 1 90 ? 11.958 9.906 -11.513 1.00 92.25 90 VAL A C 1
ATOM 676 O O . VAL A 1 90 ? 11.296 8.890 -11.330 1.00 92.25 90 VAL A O 1
ATOM 679 N N . ARG A 1 91 ? 12.518 10.199 -12.693 1.00 96.88 91 ARG A N 1
ATOM 680 C CA . ARG A 1 91 ? 12.515 9.280 -13.833 1.00 96.88 91 ARG A CA 1
ATOM 681 C C . ARG A 1 91 ? 13.278 7.994 -13.515 1.00 96.88 91 ARG A C 1
ATOM 683 O O . ARG A 1 91 ? 12.764 6.909 -13.756 1.00 96.88 91 ARG A O 1
ATOM 690 N N . ALA A 1 92 ? 14.478 8.112 -12.946 1.00 97.75 92 ALA A N 1
ATOM 691 C CA . ALA A 1 92 ? 15.273 6.952 -12.560 1.00 97.75 92 ALA A CA 1
ATOM 692 C C . ALA A 1 92 ? 14.577 6.106 -11.478 1.00 97.75 92 ALA A C 1
ATOM 694 O O . ALA A 1 92 ? 14.608 4.891 -11.564 1.00 97.75 92 ALA A O 1
ATOM 695 N N . LEU A 1 93 ? 13.865 6.719 -10.527 1.00 96.75 93 LEU A N 1
ATOM 696 C CA . LEU A 1 93 ? 13.056 6.006 -9.529 1.00 96.75 93 LEU A CA 1
ATOM 697 C C . LEU A 1 93 ? 11.895 5.216 -10.148 1.00 96.75 93 LEU A C 1
ATOM 699 O O . LEU A 1 93 ? 11.602 4.110 -9.709 1.00 96.75 93 LEU A O 1
ATOM 703 N N . ALA A 1 94 ? 11.243 5.748 -11.180 1.00 97.44 94 ALA A N 1
ATOM 704 C CA . ALA A 1 94 ? 10.226 4.989 -11.903 1.00 97.44 94 ALA A CA 1
ATOM 705 C C . ALA A 1 94 ? 10.836 3.784 -12.647 1.00 97.44 94 ALA A C 1
ATOM 707 O O . ALA A 1 94 ? 10.251 2.705 -12.671 1.00 97.44 94 ALA A O 1
ATOM 708 N N . LEU A 1 95 ? 12.052 3.936 -13.183 1.00 98.44 95 LEU A N 1
ATOM 709 C CA . LEU A 1 95 ? 12.814 2.829 -13.769 1.00 98.44 95 LEU A CA 1
ATOM 710 C C . LEU A 1 95 ? 13.253 1.805 -12.716 1.00 98.44 95 LEU A C 1
ATOM 712 O O . LEU A 1 95 ? 13.168 0.610 -12.973 1.00 98.44 95 LEU A O 1
ATOM 716 N N . THR A 1 96 ? 13.644 2.248 -11.521 1.00 98.06 96 THR A N 1
ATOM 717 C CA . THR A 1 96 ? 13.927 1.376 -10.372 1.00 98.06 96 THR A CA 1
ATOM 718 C C . THR A 1 96 ? 12.720 0.505 -10.032 1.00 98.06 96 THR A C 1
ATOM 720 O O . THR A 1 96 ? 12.882 -0.696 -9.878 1.00 98.06 96 THR A O 1
ATOM 723 N N . ALA A 1 97 ? 11.510 1.073 -9.975 1.00 95.12 97 ALA A N 1
ATOM 724 C CA . ALA A 1 97 ? 10.293 0.308 -9.693 1.00 95.12 97 ALA A CA 1
ATOM 725 C C . ALA A 1 97 ? 10.066 -0.828 -10.712 1.00 95.12 97 ALA A C 1
ATOM 727 O O . ALA A 1 97 ? 9.736 -1.947 -10.323 1.00 95.12 97 ALA A O 1
ATOM 728 N N . ILE A 1 98 ? 10.291 -0.567 -12.007 1.00 98.38 98 ILE A N 1
ATOM 729 C CA . ILE A 1 98 ? 10.187 -1.587 -13.066 1.00 98.38 98 ILE A CA 1
ATOM 730 C C . ILE A 1 98 ? 11.294 -2.637 -12.937 1.00 98.38 98 ILE A C 1
ATOM 732 O O . ILE A 1 98 ? 11.019 -3.830 -13.047 1.00 98.38 98 ILE A O 1
ATOM 736 N N . ARG A 1 99 ? 12.536 -2.203 -12.700 1.00 97.56 99 ARG A N 1
ATOM 737 C CA . ARG A 1 99 ? 13.688 -3.099 -12.583 1.00 97.56 99 ARG A CA 1
ATOM 738 C C . ARG A 1 99 ? 13.528 -4.084 -11.435 1.00 97.56 99 ARG A C 1
ATOM 740 O O . ARG A 1 99 ? 13.639 -5.278 -11.663 1.00 97.56 99 ARG A O 1
ATOM 747 N N . GLU A 1 100 ? 13.246 -3.580 -10.239 1.00 95.88 100 GLU A N 1
ATOM 748 C CA . GLU A 1 100 ? 13.102 -4.403 -9.032 1.00 95.88 100 GLU A CA 1
ATOM 749 C C . GLU A 1 100 ? 11.916 -5.366 -9.184 1.00 95.88 100 GLU A C 1
ATOM 751 O O . GLU A 1 100 ? 12.014 -6.535 -8.838 1.00 95.88 100 GLU A O 1
ATOM 756 N N . THR A 1 101 ? 10.825 -4.928 -9.826 1.00 95.50 101 THR A N 1
ATOM 757 C CA . THR A 1 101 ? 9.709 -5.824 -10.178 1.00 95.50 101 THR A CA 1
ATOM 758 C C . THR A 1 101 ? 10.159 -6.983 -11.053 1.00 95.50 101 THR A C 1
ATOM 760 O O . THR A 1 101 ? 9.820 -8.130 -10.767 1.00 95.50 101 THR A O 1
ATOM 763 N N . PHE A 1 102 ? 10.931 -6.712 -12.101 1.00 96.69 102 PHE A N 1
ATOM 764 C CA . PHE A 1 102 ? 11.453 -7.770 -12.955 1.00 96.69 102 PHE A CA 1
ATOM 765 C C . PHE A 1 102 ? 12.445 -8.671 -12.216 1.00 96.69 102 PHE A C 1
ATOM 767 O O . PHE A 1 102 ? 12.339 -9.888 -12.315 1.00 96.69 102 PHE A O 1
ATOM 774 N N . GLU A 1 103 ? 13.383 -8.097 -11.466 1.00 93.25 103 GLU A N 1
ATOM 775 C CA . GLU A 1 103 ? 14.372 -8.860 -10.704 1.00 93.25 103 GLU A CA 1
ATOM 776 C C . GLU A 1 103 ? 13.694 -9.787 -9.697 1.00 93.25 103 GLU A C 1
ATOM 778 O O . GLU A 1 103 ? 14.029 -10.961 -9.644 1.00 93.25 103 GLU A O 1
ATOM 783 N N . GLU A 1 104 ? 12.709 -9.309 -8.941 1.00 88.88 104 GLU A N 1
ATOM 784 C CA . GLU A 1 104 ? 12.073 -10.088 -7.878 1.00 88.88 104 GLU A CA 1
ATOM 785 C C . GLU A 1 104 ? 11.011 -11.077 -8.389 1.00 88.88 104 GLU A C 1
ATOM 787 O O . GLU A 1 104 ? 10.815 -12.130 -7.784 1.00 88.88 104 GLU A O 1
ATOM 792 N N . THR A 1 105 ? 10.322 -10.766 -9.495 1.00 91.25 105 THR A N 1
ATOM 793 C CA . THR A 1 105 ? 9.130 -11.525 -9.936 1.00 91.25 105 THR A CA 1
ATOM 794 C C . THR A 1 105 ? 9.208 -12.074 -11.362 1.00 91.25 105 THR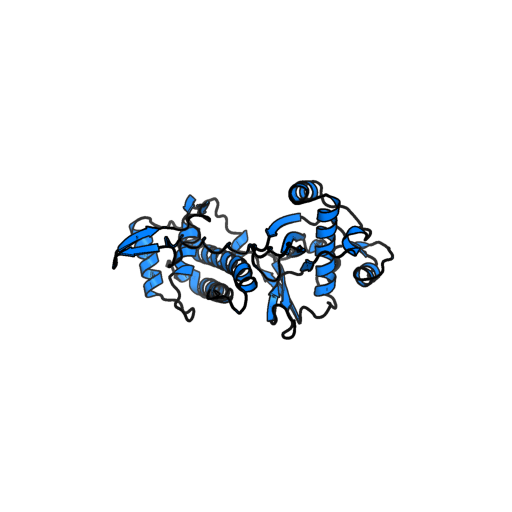 A C 1
ATOM 796 O O . THR A 1 105 ? 8.347 -12.844 -11.781 1.00 91.25 105 THR A O 1
ATOM 799 N N . GLY A 1 106 ? 10.181 -11.635 -12.159 1.00 94.31 106 GLY A N 1
ATOM 800 C CA . GLY A 1 106 ? 10.257 -11.909 -13.595 1.00 94.31 106 GLY A CA 1
ATOM 801 C C . GLY A 1 106 ? 9.190 -11.201 -14.444 1.00 94.31 106 GLY A C 1
ATOM 802 O O . GLY A 1 106 ? 9.188 -11.361 -15.664 1.00 94.31 106 GLY A O 1
ATOM 803 N N . LEU A 1 107 ? 8.283 -10.422 -13.843 1.00 96.19 107 LEU A N 1
ATOM 804 C CA . LEU A 1 107 ? 7.241 -9.700 -14.573 1.00 96.19 107 LEU A CA 1
ATOM 805 C C . LEU A 1 107 ? 7.815 -8.499 -15.327 1.00 96.19 107 LEU A C 1
ATOM 807 O O . LEU A 1 107 ? 8.667 -7.763 -14.830 1.00 96.19 107 LEU A O 1
ATOM 811 N N . ILE A 1 108 ? 7.306 -8.276 -16.538 1.00 97.62 108 ILE A N 1
ATOM 812 C CA . ILE A 1 108 ? 7.833 -7.269 -17.461 1.00 97.62 108 ILE A CA 1
ATOM 813 C C . ILE A 1 108 ? 6.784 -6.179 -17.671 1.00 97.62 108 ILE A C 1
ATOM 815 O O . ILE A 1 108 ? 5.760 -6.416 -18.310 1.00 97.62 108 ILE A O 1
ATOM 819 N N . VAL A 1 109 ? 7.084 -4.968 -17.193 1.00 97.69 109 VAL A N 1
ATOM 820 C CA . VAL A 1 109 ? 6.393 -3.729 -17.585 1.00 97.69 109 VAL A CA 1
ATOM 821 C C . VAL A 1 109 ? 7.201 -3.084 -18.712 1.00 97.69 109 VAL A C 1
ATOM 823 O O . VAL A 1 109 ? 8.164 -2.348 -18.475 1.00 97.69 109 VAL A O 1
ATOM 826 N N . GLY A 1 110 ? 6.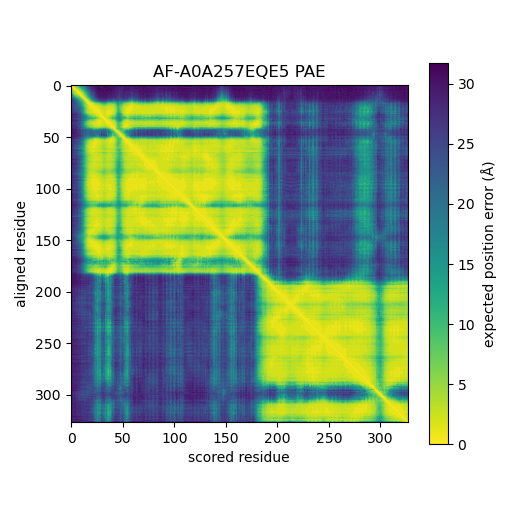861 -3.399 -19.958 1.00 96.94 110 GLY A N 1
ATOM 827 C CA . GLY A 1 110 ? 7.661 -2.973 -21.102 1.00 96.94 110 GLY A CA 1
ATOM 828 C C . GLY A 1 110 ? 6.977 -3.162 -22.446 1.00 96.94 110 GLY A C 1
ATOM 829 O O . GLY A 1 110 ? 5.974 -3.859 -22.566 1.00 96.94 110 GLY A O 1
ATOM 830 N N . ARG A 1 111 ? 7.546 -2.536 -23.478 1.00 97.12 111 ARG A N 1
ATOM 831 C CA . ARG A 1 111 ? 7.111 -2.675 -24.876 1.00 97.12 111 ARG A CA 1
ATOM 832 C C . ARG A 1 111 ? 8.194 -3.340 -25.714 1.00 97.12 111 ARG A C 1
ATOM 834 O O . ARG A 1 111 ? 9.370 -3.166 -25.387 1.00 97.12 111 ARG A O 1
ATOM 841 N N . PRO A 1 112 ? 7.834 -4.036 -26.810 1.00 97.31 112 PRO A N 1
ATOM 842 C CA . PRO A 1 112 ? 8.811 -4.587 -27.739 1.00 97.31 112 PRO A CA 1
ATOM 843 C C . PRO A 1 112 ? 9.829 -3.531 -28.175 1.00 97.31 112 PRO A C 1
ATOM 845 O O . PRO A 1 112 ? 9.467 -2.439 -28.616 1.00 97.31 112 PRO A O 1
ATOM 848 N N . GLY A 1 113 ? 11.109 -3.853 -28.032 1.00 95.44 113 GLY A N 1
ATOM 849 C CA . GLY A 1 113 ? 12.195 -2.930 -28.322 1.00 95.44 113 GLY A CA 1
ATOM 850 C C . GLY A 1 113 ? 13.552 -3.546 -28.018 1.00 95.44 113 GLY A C 1
ATOM 851 O O . GLY A 1 113 ? 13.666 -4.483 -27.236 1.00 95.44 113 GLY A O 1
ATOM 852 N N . GLN A 1 114 ? 14.601 -3.028 -28.651 1.00 91.56 114 GLN A N 1
ATOM 853 C CA . GLN A 1 114 ? 15.951 -3.562 -28.492 1.00 91.56 114 GLN A CA 1
ATOM 854 C C . GLN A 1 114 ? 16.895 -2.477 -27.997 1.00 91.56 114 GLN A C 1
ATOM 856 O O . GLN A 1 114 ? 17.045 -1.424 -28.614 1.00 91.56 114 GLN A O 1
ATOM 861 N N . ALA A 1 115 ? 17.576 -2.770 -26.897 1.00 91.38 115 ALA A N 1
ATOM 862 C CA . ALA A 1 115 ? 18.726 -2.019 -26.431 1.00 91.38 115 ALA A CA 1
ATOM 863 C C . ALA A 1 115 ? 19.749 -2.989 -25.850 1.00 91.38 115 ALA A C 1
ATOM 865 O O . ALA A 1 115 ? 19.429 -4.113 -25.467 1.00 91.38 115 ALA A O 1
ATOM 866 N N . ARG A 1 116 ? 21.002 -2.544 -25.781 1.00 84.69 116 ARG A N 1
ATOM 867 C CA . ARG A 1 116 ? 22.064 -3.283 -25.103 1.00 84.69 116 ARG A CA 1
ATOM 868 C C . ARG A 1 116 ? 22.436 -2.544 -23.833 1.00 84.69 116 ARG A C 1
ATOM 870 O O . ARG A 1 116 ? 22.685 -1.342 -23.870 1.00 84.69 116 ARG A O 1
ATOM 877 N N . SER A 1 117 ? 22.502 -3.280 -22.733 1.00 84.06 117 SER A N 1
ATOM 878 C CA . SER A 1 117 ? 23.028 -2.795 -21.463 1.00 84.06 117 SER A CA 1
ATOM 879 C C . SER A 1 117 ? 23.844 -3.893 -20.790 1.00 84.06 117 SER A C 1
ATOM 881 O O . SER A 1 117 ? 23.712 -5.074 -21.113 1.00 84.06 117 SER A O 1
ATOM 883 N N . SER A 1 118 ? 24.691 -3.491 -19.853 1.00 78.12 118 SER A N 1
ATOM 884 C CA . SER A 1 118 ? 25.381 -4.373 -18.917 1.00 78.12 118 SER A CA 1
ATOM 885 C C . SER A 1 118 ? 24.853 -4.141 -17.495 1.00 78.12 118 SER A C 1
ATOM 887 O O . SER A 1 118 ? 24.199 -3.132 -17.220 1.00 78.12 118 SER A O 1
ATOM 889 N N . GLY A 1 119 ? 25.125 -5.078 -16.584 1.00 87.25 119 GLY A N 1
ATOM 890 C CA . GLY A 1 119 ? 24.650 -5.009 -15.195 1.00 87.25 119 GLY A CA 1
ATOM 891 C C . GLY A 1 119 ? 23.166 -5.350 -15.054 1.00 87.25 119 GLY A C 1
ATOM 892 O O . GLY A 1 119 ? 22.666 -6.200 -15.789 1.00 87.25 119 GLY A O 1
ATOM 893 N N . GLU A 1 120 ? 22.487 -4.677 -14.126 1.00 92.31 120 GLU A N 1
ATOM 894 C CA . GLU A 1 120 ? 21.135 -5.025 -13.655 1.00 92.31 120 GLU A CA 1
ATOM 895 C C . GLU A 1 120 ? 20.060 -5.100 -14.760 1.00 92.31 120 GLU A C 1
ATOM 897 O O . GLU A 1 120 ? 19.187 -5.955 -14.746 1.00 92.31 120 GLU A O 1
ATOM 902 N N . TRP A 1 121 ? 20.149 -4.262 -15.800 1.00 96.19 121 TRP A N 1
ATOM 903 C CA . TRP A 1 121 ? 19.157 -4.243 -16.892 1.00 96.19 121 TRP A CA 1
ATOM 904 C C . TRP A 1 121 ? 19.395 -5.289 -17.988 1.00 96.19 121 TRP A C 1
ATOM 906 O O . TRP A 1 121 ? 18.611 -5.375 -18.932 1.00 96.19 121 TRP A O 1
ATOM 916 N N . ARG A 1 122 ? 20.493 -6.049 -17.922 1.00 94.69 122 ARG A N 1
ATOM 917 C CA . ARG A 1 122 ? 20.874 -7.011 -18.969 1.00 94.69 122 ARG A CA 1
ATOM 918 C C . ARG A 1 122 ? 19.785 -8.056 -19.192 1.00 94.69 122 ARG A C 1
ATOM 920 O O . ARG A 1 122 ? 19.397 -8.269 -20.336 1.00 94.69 122 ARG A O 1
ATOM 927 N N . ASP A 1 123 ? 19.302 -8.668 -18.114 1.00 94.56 123 ASP A N 1
ATOM 928 C CA . ASP A 1 123 ? 18.323 -9.754 -18.193 1.00 94.56 123 ASP A CA 1
ATOM 929 C C . ASP A 1 123 ? 16.943 -9.228 -18.607 1.00 94.56 123 ASP A C 1
ATOM 931 O O . ASP A 1 123 ? 16.306 -9.828 -19.469 1.00 94.56 123 ASP A O 1
ATOM 935 N N . PHE A 1 124 ? 16.549 -8.037 -18.136 1.00 96.00 124 PHE A N 1
ATOM 936 C CA . PHE A 1 124 ? 15.331 -7.361 -18.597 1.00 96.00 124 PHE A CA 1
ATOM 937 C C . PHE A 1 124 ? 15.365 -7.113 -20.112 1.00 96.00 124 PHE A C 1
ATOM 939 O O . PHE A 1 124 ? 14.438 -7.479 -20.831 1.00 96.00 124 PHE A O 1
ATOM 946 N N . LEU A 1 125 ? 16.442 -6.511 -20.630 1.00 96.19 125 LEU A N 1
ATOM 947 C CA . LEU A 1 125 ? 16.551 -6.175 -22.056 1.00 96.19 125 LEU A CA 1
ATOM 948 C C . LEU A 1 125 ? 16.708 -7.416 -22.947 1.00 96.19 125 LEU A C 1
ATOM 950 O O . LEU A 1 125 ? 16.295 -7.394 -24.107 1.00 96.19 125 LEU A O 1
ATOM 954 N N . ALA A 1 126 ? 17.269 -8.509 -22.418 1.00 94.75 126 ALA A N 1
ATOM 955 C CA . ALA A 1 126 ? 17.373 -9.784 -23.126 1.00 94.75 126 ALA A CA 1
ATOM 956 C C . ALA A 1 126 ? 16.001 -10.403 -23.445 1.00 94.75 126 ALA A C 1
ATOM 958 O O . ALA A 1 126 ? 15.899 -11.197 -24.377 1.00 94.75 126 ALA A O 1
ATOM 959 N N . THR A 1 127 ? 14.938 -9.988 -22.746 1.00 94.94 127 THR A N 1
ATOM 960 C CA . THR A 1 127 ? 13.557 -10.391 -23.059 1.00 94.94 127 THR A CA 1
ATOM 961 C C . THR A 1 127 ? 13.027 -9.793 -24.369 1.00 94.94 127 THR A C 1
ATOM 963 O O . THR A 1 127 ? 11.944 -10.170 -24.809 1.00 94.94 127 THR A O 1
ATOM 966 N N . GLY A 1 128 ? 13.751 -8.855 -24.998 1.00 96.06 128 GLY A N 1
ATOM 967 C CA . GLY A 1 128 ? 13.305 -8.155 -26.208 1.00 96.06 128 GLY A CA 1
ATOM 968 C C . GLY A 1 128 ? 12.351 -6.986 -25.942 1.00 96.06 128 GLY A C 1
ATOM 969 O O . GLY A 1 128 ? 11.642 -6.556 -26.857 1.00 96.06 128 GLY A O 1
ATOM 970 N N . HIS A 1 129 ? 12.333 -6.475 -24.706 1.00 97.62 129 HIS A N 1
ATOM 971 C CA . HIS A 1 129 ? 11.498 -5.354 -24.283 1.00 97.62 129 HIS A CA 1
ATOM 972 C C . HIS A 1 129 ? 12.334 -4.184 -23.753 1.00 97.62 129 HIS A C 1
ATOM 974 O O . HIS A 1 129 ? 13.404 -4.362 -23.172 1.00 97.62 129 HIS A O 1
ATOM 980 N N . LEU A 1 130 ? 11.805 -2.970 -23.912 1.00 98.19 130 LEU A N 1
ATOM 981 C CA . LEU A 1 130 ? 12.267 -1.756 -23.238 1.00 98.19 130 LEU A CA 1
ATOM 982 C C . LEU A 1 130 ? 11.259 -1.366 -22.144 1.00 98.19 130 LEU A C 1
ATOM 984 O O . LEU A 1 130 ? 10.056 -1.519 -22.373 1.00 98.19 130 LEU A O 1
ATOM 988 N N . PRO A 1 131 ? 11.705 -0.840 -20.986 1.00 98.25 131 PRO A N 1
ATOM 989 C CA . PRO A 1 131 ? 10.804 -0.470 -19.897 1.00 98.25 131 PRO A CA 1
ATOM 990 C C . PRO A 1 131 ? 9.822 0.623 -20.338 1.00 98.25 131 PRO A C 1
ATOM 992 O O . PRO A 1 131 ? 10.221 1.592 -20.992 1.00 98.25 131 PRO A O 1
ATOM 995 N N . ASP A 1 132 ? 8.544 0.464 -19.990 1.00 98.25 132 ASP A N 1
ATOM 996 C CA . ASP A 1 132 ? 7.466 1.405 -20.323 1.00 98.25 132 ASP A CA 1
ATOM 997 C C . ASP A 1 132 ? 7.079 2.220 -19.085 1.00 98.25 132 ASP A C 1
ATOM 999 O O . ASP A 1 132 ? 6.554 1.686 -18.112 1.00 98.25 132 ASP A O 1
ATOM 1003 N N . LEU A 1 133 ? 7.349 3.525 -19.114 1.00 98.19 133 LEU A N 1
ATOM 1004 C CA . LEU A 1 133 ? 7.086 4.437 -17.997 1.00 98.19 133 LEU A CA 1
ATOM 1005 C C . LEU A 1 133 ? 5.712 5.109 -18.087 1.00 98.19 133 LEU A C 1
ATOM 1007 O O . LEU A 1 133 ? 5.223 5.642 -17.092 1.00 98.19 133 LEU A O 1
ATOM 1011 N N . ALA A 1 134 ? 5.081 5.105 -19.262 1.00 96.06 134 ALA A N 1
ATOM 1012 C CA . ALA A 1 134 ? 3.819 5.792 -19.498 1.00 96.06 134 ALA A CA 1
ATOM 1013 C C . ALA A 1 134 ? 2.660 5.295 -18.610 1.00 96.06 134 ALA A C 1
ATOM 1015 O O . ALA A 1 134 ? 1.866 6.143 -18.176 1.00 96.06 134 ALA A O 1
ATOM 1016 N N . PRO A 1 135 ? 2.524 3.986 -18.306 1.00 91.81 135 PRO A N 1
ATOM 1017 C CA . PRO A 1 135 ? 1.400 3.502 -17.512 1.00 91.81 135 PRO A CA 1
ATOM 1018 C C . PRO A 1 135 ? 1.594 3.687 -16.002 1.00 91.81 135 PRO A C 1
ATOM 1020 O O . PRO A 1 135 ? 0.622 3.588 -15.258 1.00 91.81 135 PRO A O 1
ATOM 1023 N N . LEU A 1 136 ? 2.805 4.008 -15.532 1.00 86.56 136 LEU A N 1
ATOM 1024 C CA . LEU A 1 136 ? 3.058 4.205 -14.105 1.00 86.56 136 LEU A CA 1
ATOM 1025 C C . LEU A 1 136 ? 2.313 5.440 -13.585 1.00 86.56 136 LEU A C 1
ATOM 1027 O O . LEU A 1 136 ? 2.307 6.503 -14.216 1.00 86.56 136 LEU A O 1
ATOM 1031 N N . ARG A 1 137 ? 1.716 5.318 -12.400 1.00 82.31 137 ARG A N 1
ATOM 1032 C CA . ARG A 1 137 ? 1.101 6.427 -11.660 1.00 82.31 137 ARG A CA 1
ATOM 1033 C C . ARG A 1 137 ? 1.766 6.572 -10.305 1.00 82.31 137 ARG A C 1
ATOM 1035 O O . ARG A 1 137 ? 1.998 5.590 -9.615 1.00 82.31 137 ARG A O 1
ATOM 1042 N N . PHE A 1 138 ? 2.109 7.799 -9.932 1.00 75.94 138 PHE A N 1
ATOM 1043 C CA . PHE A 1 138 ? 2.709 8.087 -8.632 1.00 75.94 138 PHE A CA 1
ATOM 1044 C C . PHE A 1 138 ? 1.624 8.160 -7.556 1.00 75.94 138 PHE A C 1
ATOM 1046 O O . PHE A 1 138 ? 0.659 8.904 -7.718 1.00 75.94 138 PHE A O 1
ATOM 1053 N N . VAL A 1 139 ? 1.804 7.417 -6.463 1.00 69.00 139 VAL A N 1
ATOM 1054 C CA . VAL A 1 139 ? 0.813 7.312 -5.381 1.00 69.00 139 VAL A CA 1
ATOM 1055 C C . VAL A 1 139 ? 1.275 8.038 -4.128 1.00 69.00 139 VAL A C 1
ATOM 1057 O O . VAL A 1 139 ? 0.551 8.868 -3.585 1.00 69.00 139 VAL A O 1
ATOM 1060 N N . ALA A 1 140 ? 2.483 7.733 -3.659 1.00 65.31 140 ALA A N 1
ATOM 1061 C CA . ALA A 1 140 ? 2.948 8.208 -2.364 1.00 65.31 140 ALA A CA 1
ATOM 1062 C C . ALA A 1 140 ? 4.469 8.306 -2.292 1.00 65.31 140 ALA A C 1
ATOM 1064 O O . ALA A 1 140 ? 5.204 7.642 -3.024 1.00 65.31 140 ALA A O 1
ATOM 1065 N N . ARG A 1 141 ? 4.945 9.119 -1.349 1.00 79.81 141 ARG A N 1
ATOM 1066 C CA . ARG A 1 141 ? 6.348 9.178 -0.942 1.00 79.81 141 ARG A CA 1
ATOM 1067 C C . ARG A 1 141 ? 6.432 8.954 0.560 1.00 79.81 141 ARG A C 1
ATOM 1069 O O . ARG A 1 141 ? 5.774 9.677 1.301 1.00 79.81 141 ARG A O 1
ATOM 1076 N N . ALA A 1 142 ? 7.290 8.034 0.981 1.00 62.09 142 ALA A N 1
ATOM 1077 C CA . ALA A 1 142 ? 7.581 7.788 2.388 1.00 62.09 142 ALA A CA 1
ATOM 1078 C C . ALA A 1 142 ? 9.079 7.973 2.646 1.00 62.09 142 ALA A C 1
ATOM 1080 O O . ALA A 1 142 ? 9.913 7.446 1.909 1.00 62.09 142 ALA A O 1
ATOM 1081 N N . ILE A 1 143 ? 9.432 8.742 3.677 1.00 72.94 143 ILE A N 1
ATOM 1082 C CA . ILE A 1 143 ? 10.823 8.927 4.100 1.00 72.94 143 ILE A CA 1
ATOM 1083 C C . ILE A 1 143 ? 10.980 8.276 5.462 1.00 72.94 143 ILE A C 1
ATOM 1085 O O . ILE A 1 143 ? 10.400 8.751 6.434 1.00 72.94 143 ILE A O 1
ATOM 1089 N N . THR A 1 144 ? 11.839 7.264 5.553 1.00 53.66 144 THR A N 1
ATOM 1090 C CA . THR A 1 144 ? 12.161 6.621 6.825 1.00 53.66 144 THR A CA 1
ATOM 1091 C C . THR A 1 144 ? 12.652 7.677 7.836 1.00 53.66 144 THR A C 1
ATOM 1093 O O . THR A 1 144 ? 13.581 8.440 7.504 1.00 53.66 144 THR A O 1
ATOM 1096 N N . PRO A 1 145 ? 12.091 7.750 9.059 1.00 56.38 145 PRO A N 1
ATOM 1097 C CA . PRO A 1 145 ? 12.445 8.748 10.074 1.00 56.38 145 PRO A CA 1
ATOM 1098 C C . PRO A 1 145 ? 13.955 8.825 10.394 1.00 56.38 145 PRO A C 1
ATOM 1100 O O . PRO A 1 145 ? 14.701 7.876 10.142 1.00 56.38 145 PRO A O 1
ATOM 1103 N N . PRO A 1 146 ? 14.475 9.956 10.909 1.00 52.44 146 PRO A N 1
ATOM 1104 C CA . PRO A 1 146 ? 15.869 10.055 11.351 1.00 52.44 146 PRO A CA 1
ATOM 1105 C C . PRO A 1 146 ? 16.162 9.116 12.536 1.00 52.44 146 PRO A C 1
ATOM 1107 O O . PRO A 1 146 ? 15.280 8.805 13.325 1.00 52.44 146 PRO A O 1
ATOM 1110 N N . GLY A 1 147 ? 17.416 8.668 12.669 1.00 54.19 147 GLY A N 1
ATOM 1111 C CA . GLY A 1 147 ? 17.853 7.789 13.767 1.00 54.19 147 GLY A CA 1
ATOM 1112 C C . GLY A 1 147 ? 17.860 6.286 13.456 1.00 54.19 147 GLY A C 1
ATOM 1113 O O . GLY A 1 147 ? 18.374 5.518 14.263 1.00 54.19 147 GLY A O 1
ATOM 1114 N N . ARG A 1 148 ? 17.373 5.856 12.282 1.00 54.84 148 ARG A N 1
ATOM 1115 C CA . ARG A 1 148 ? 17.424 4.444 11.849 1.00 54.84 148 ARG A CA 1
ATOM 1116 C C . ARG A 1 148 ? 18.772 4.061 11.224 1.00 54.84 148 ARG A C 1
ATOM 1118 O O . ARG A 1 148 ? 19.435 4.903 10.618 1.00 54.84 148 ARG A O 1
ATOM 1125 N N . THR A 1 149 ? 19.140 2.778 11.304 1.00 55.00 149 THR A N 1
ATOM 1126 C CA . THR A 1 149 ? 20.378 2.194 10.731 1.00 55.00 149 THR A CA 1
ATOM 1127 C C . THR A 1 149 ? 20.326 2.018 9.209 1.00 55.00 149 THR A C 1
ATOM 1129 O O . THR A 1 149 ? 21.363 1.980 8.545 1.00 55.00 149 THR A O 1
ATOM 1132 N N . ARG A 1 150 ? 19.121 1.954 8.637 1.00 56.41 150 ARG A N 1
ATOM 1133 C CA . ARG A 1 150 ? 18.846 2.039 7.199 1.00 56.41 150 ARG A CA 1
ATOM 1134 C C . ARG A 1 150 ? 17.694 3.007 7.005 1.00 56.41 150 ARG A C 1
ATOM 1136 O O . ARG A 1 150 ? 16.731 2.976 7.759 1.00 56.41 150 ARG A O 1
ATOM 1143 N N . ARG A 1 151 ? 17.815 3.896 6.026 1.00 77.12 151 ARG A N 1
ATOM 1144 C CA . ARG A 1 151 ? 16.792 4.895 5.726 1.00 77.12 151 ARG A CA 1
ATOM 1145 C C . ARG A 1 151 ? 16.545 4.933 4.239 1.00 77.12 151 ARG A C 1
ATOM 1147 O O . ARG A 1 151 ? 17.511 4.939 3.472 1.00 77.12 151 ARG A O 1
ATOM 1154 N N . PHE A 1 152 ? 15.280 5.024 3.865 1.00 74.06 152 PHE A N 1
ATOM 1155 C CA . PHE A 1 152 ? 14.843 5.147 2.490 1.00 74.06 152 PHE A CA 1
ATOM 1156 C C . PHE A 1 152 ? 14.023 6.415 2.281 1.00 74.06 152 PHE A C 1
ATOM 1158 O O . PHE A 1 152 ? 13.375 6.915 3.194 1.00 74.06 152 PHE A O 1
ATOM 1165 N N . ASP A 1 153 ? 14.109 6.961 1.079 1.00 82.38 153 ASP A N 1
ATOM 1166 C CA . ASP A 1 153 ? 13.196 7.971 0.555 1.00 82.38 153 ASP A CA 1
ATOM 1167 C C . ASP A 1 153 ? 12.456 7.314 -0.616 1.00 82.38 153 ASP A C 1
ATOM 1169 O O . ASP A 1 153 ? 12.884 7.380 -1.774 1.00 82.38 153 ASP A O 1
ATOM 1173 N N . ALA A 1 154 ? 11.414 6.558 -0.272 1.00 78.06 154 ALA A N 1
ATOM 1174 C CA . ALA A 1 154 ? 10.722 5.637 -1.157 1.00 78.06 154 ALA A CA 1
ATOM 1175 C C . ALA A 1 154 ? 9.613 6.342 -1.947 1.00 78.06 154 ALA A C 1
ATOM 1177 O O . ALA A 1 154 ? 8.819 7.095 -1.378 1.00 78.06 154 ALA A O 1
ATOM 1178 N N . ARG A 1 155 ? 9.543 6.096 -3.260 1.00 85.62 155 ARG A N 1
ATOM 1179 C CA . ARG A 1 155 ? 8.411 6.484 -4.120 1.00 85.62 155 ARG A CA 1
ATOM 1180 C C . ARG A 1 155 ? 7.594 5.243 -4.452 1.00 85.62 155 ARG A C 1
ATOM 1182 O O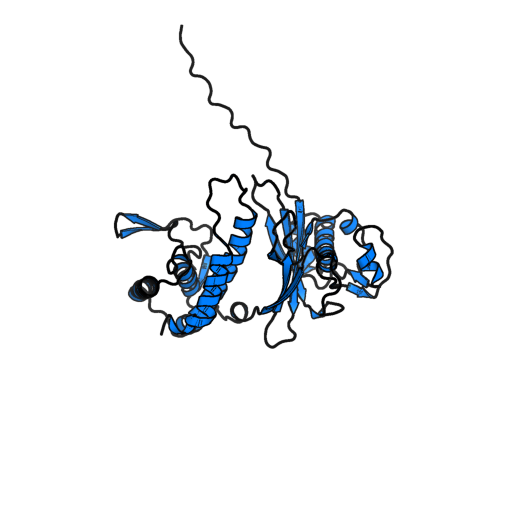 . ARG A 1 155 ? 8.142 4.248 -4.912 1.00 85.62 155 ARG A O 1
ATOM 1189 N N . PHE A 1 156 ? 6.289 5.337 -4.257 1.00 79.56 156 PHE A N 1
ATOM 1190 C CA . PHE A 1 156 ? 5.343 4.278 -4.564 1.00 79.56 156 PHE A CA 1
ATOM 1191 C C . PHE A 1 156 ? 4.635 4.595 -5.871 1.00 79.56 156 PHE A C 1
ATOM 1193 O O . PHE A 1 156 ? 4.115 5.703 -6.059 1.00 79.56 156 PHE A O 1
ATOM 1200 N N . PHE A 1 157 ? 4.620 3.608 -6.753 1.00 82.94 157 PHE A N 1
ATOM 1201 C CA . PHE A 1 157 ? 3.959 3.660 -8.043 1.00 82.94 157 PHE A CA 1
ATOM 1202 C C . PHE A 1 157 ? 2.880 2.593 -8.130 1.00 82.94 157 PHE A C 1
ATOM 1204 O O . PHE A 1 157 ? 3.008 1.539 -7.513 1.00 82.94 157 PHE A O 1
ATOM 1211 N N . THR A 1 158 ? 1.857 2.837 -8.938 1.00 81.12 158 THR A N 1
ATOM 1212 C CA . THR A 1 158 ? 0.934 1.800 -9.402 1.00 81.12 158 THR A CA 1
ATOM 1213 C C . THR A 1 158 ? 1.050 1.602 -10.902 1.00 81.12 158 THR A C 1
ATOM 1215 O O . THR A 1 158 ? 1.428 2.520 -11.638 1.00 81.12 158 THR A O 1
ATOM 1218 N N . VAL A 1 159 ? 0.705 0.399 -11.349 1.00 84.62 159 VAL A N 1
ATOM 1219 C CA . VAL A 1 159 ? 0.500 0.066 -12.757 1.00 84.62 159 VAL A CA 1
ATOM 1220 C C . VAL A 1 159 ? -0.654 -0.929 -12.876 1.00 84.62 159 VAL A C 1
ATOM 1222 O O . VAL A 1 159 ? -0.813 -1.801 -12.020 1.00 84.62 159 VAL A O 1
ATOM 1225 N N . ASP A 1 160 ? -1.463 -0.796 -13.924 1.00 80.94 160 ASP A N 1
ATOM 1226 C CA . ASP A 1 160 ? -2.450 -1.820 -14.267 1.00 80.94 160 ASP A CA 1
ATOM 1227 C C . ASP A 1 160 ? -1.740 -3.050 -14.856 1.00 80.94 160 ASP A C 1
ATOM 1229 O O . ASP A 1 160 ? -0.857 -2.918 -15.709 1.00 80.94 160 ASP A O 1
ATOM 1233 N N . ALA A 1 161 ? -2.119 -4.246 -14.412 1.00 85.44 161 ALA A N 1
ATOM 1234 C CA . ALA A 1 161 ? -1.550 -5.508 -14.868 1.00 85.44 161 ALA A CA 1
ATOM 1235 C C . ALA A 1 161 ? -1.768 -5.760 -16.370 1.00 85.44 161 ALA A C 1
ATOM 1237 O O . ALA A 1 161 ? -1.013 -6.523 -16.964 1.00 85.44 161 ALA A O 1
ATOM 1238 N N . ALA A 1 162 ? -2.727 -5.083 -17.012 1.00 89.19 162 ALA A N 1
ATOM 1239 C CA . ALA A 1 162 ? -2.899 -5.085 -18.465 1.00 89.19 162 ALA A CA 1
ATOM 1240 C C . ALA A 1 162 ? -1.689 -4.507 -19.227 1.00 89.19 162 ALA A C 1
ATOM 1242 O O . ALA A 1 162 ? -1.563 -4.712 -20.434 1.00 89.19 162 ALA A O 1
ATOM 1243 N N . HIS A 1 163 ? -0.794 -3.790 -18.540 1.00 91.69 163 HIS A N 1
ATOM 1244 C CA . HIS A 1 163 ? 0.474 -3.310 -19.095 1.00 91.69 163 HIS A CA 1
ATOM 1245 C C . HIS A 1 163 ? 1.648 -4.273 -18.875 1.00 91.69 163 HIS A C 1
ATOM 1247 O O . HIS A 1 163 ? 2.776 -3.953 -19.261 1.00 91.69 163 HIS A O 1
ATOM 1253 N N . LEU A 1 164 ? 1.409 -5.436 -18.264 1.00 95.44 164 LEU A N 1
ATOM 1254 C CA . LEU A 1 164 ? 2.394 -6.505 -18.219 1.00 95.44 164 LEU A CA 1
ATOM 1255 C C . LEU A 1 164 ? 2.422 -7.277 -19.536 1.00 95.44 164 LEU A C 1
ATOM 1257 O O . LEU A 1 164 ? 1.392 -7.506 -20.165 1.00 95.44 164 LEU A O 1
ATOM 1261 N N . VAL A 1 165 ? 3.609 -7.749 -19.913 1.00 95.25 165 VAL A N 1
ATOM 1262 C CA . VAL A 1 165 ? 3.771 -8.678 -21.046 1.00 95.25 165 VAL A CA 1
ATOM 1263 C C . VAL A 1 165 ? 3.099 -10.029 -20.759 1.00 95.25 165 VAL A C 1
ATOM 1265 O O . VAL A 1 165 ? 2.579 -10.668 -21.669 1.00 95.25 165 VAL A O 1
ATOM 1268 N N . SER A 1 166 ? 3.104 -10.458 -19.496 1.00 91.06 166 SER A N 1
ATOM 1269 C CA . SER A 1 166 ? 2.461 -11.679 -19.005 1.00 91.06 166 SER A CA 1
ATOM 1270 C C . SER A 1 166 ? 1.951 -11.455 -17.583 1.00 91.06 166 SER A C 1
ATOM 1272 O O . SER A 1 166 ? 2.585 -10.734 -16.814 1.00 91.06 166 SER A O 1
ATOM 1274 N N . LEU A 1 167 ? 0.829 -12.087 -17.228 1.00 85.62 167 LEU A N 1
ATOM 1275 C CA . LEU A 1 167 ? 0.311 -12.111 -15.854 1.00 85.62 167 LEU A CA 1
ATOM 1276 C C . LEU A 1 167 ? 0.970 -13.196 -14.993 1.00 85.62 167 LEU A C 1
ATOM 1278 O O . LEU A 1 167 ? 0.887 -13.124 -13.766 1.00 85.62 167 LEU A O 1
ATOM 1282 N N . ASP A 1 168 ? 1.600 -14.181 -15.632 1.00 84.12 168 ASP A N 1
ATOM 1283 C CA . ASP A 1 168 ? 2.308 -15.262 -14.959 1.00 84.12 168 ASP A CA 1
ATOM 1284 C C . ASP A 1 168 ? 3.725 -14.795 -14.600 1.00 84.12 168 ASP A C 1
ATOM 1286 O O . ASP A 1 168 ? 4.479 -14.415 -15.508 1.00 84.12 168 ASP A O 1
ATOM 1290 N N . PRO A 1 169 ? 4.101 -14.806 -13.307 1.00 80.75 169 PRO A N 1
ATOM 1291 C CA . PRO A 1 169 ? 5.456 -14.480 -12.889 1.00 80.75 169 PRO A CA 1
ATOM 1292 C C . PRO A 1 169 ? 6.499 -15.403 -13.524 1.00 80.75 169 PRO A C 1
ATOM 1294 O O . PRO A 1 169 ? 6.271 -16.599 -13.713 1.00 80.75 169 PRO A O 1
ATOM 1297 N N . GLY A 1 170 ? 7.656 -14.831 -13.850 1.00 77.00 170 GLY A N 1
ATOM 1298 C CA . GLY A 1 170 ? 8.797 -15.560 -14.393 1.00 77.00 170 GLY A CA 1
ATOM 1299 C C . GLY A 1 170 ? 9.744 -16.058 -13.300 1.00 77.00 170 GLY A C 1
ATOM 1300 O O . GLY A 1 170 ? 9.456 -15.988 -12.107 1.00 77.00 170 GLY A O 1
ATOM 1301 N N . ALA A 1 171 ? 10.923 -16.534 -13.709 1.00 75.56 171 ALA A N 1
ATOM 1302 C CA . ALA A 1 171 ? 12.007 -16.802 -12.768 1.00 75.56 171 ALA A CA 1
ATOM 1303 C C . ALA A 1 171 ? 12.542 -15.470 -12.215 1.00 75.56 171 ALA A C 1
ATOM 1305 O O . ALA A 1 171 ? 13.224 -14.735 -12.928 1.00 75.56 171 ALA A O 1
ATOM 1306 N N . GLY A 1 172 ? 12.201 -15.160 -10.963 1.00 75.38 172 GLY A N 1
ATOM 1307 C CA . GLY A 1 172 ? 12.802 -14.057 -10.217 1.00 75.38 172 GLY A CA 1
ATOM 1308 C C . GLY A 1 172 ? 14.199 -14.401 -9.688 1.00 75.38 172 GLY A C 1
ATOM 1309 O O . GLY A 1 172 ? 14.718 -15.504 -9.867 1.00 75.38 172 GLY A O 1
ATOM 1310 N N . SER A 1 173 ? 14.791 -13.455 -8.974 1.00 73.44 173 SER A N 1
ATOM 1311 C CA . SER A 1 173 ? 16.099 -13.530 -8.316 1.00 73.44 173 SER A CA 1
ATOM 1312 C C . SER A 1 173 ? 16.159 -14.569 -7.193 1.00 73.44 173 SER A C 1
ATOM 1314 O O . SER A 1 173 ? 17.246 -14.912 -6.729 1.00 73.44 173 SER A O 1
ATOM 1316 N N . GLY A 1 174 ? 15.001 -15.069 -6.753 1.00 71.62 174 GLY A N 1
ATOM 1317 C CA . GLY A 1 174 ? 14.871 -15.927 -5.582 1.00 71.62 174 GLY A CA 1
ATOM 1318 C C . GLY A 1 174 ? 14.888 -15.149 -4.268 1.00 71.62 174 GLY A C 1
ATOM 1319 O O . GLY A 1 174 ? 15.017 -15.769 -3.223 1.00 71.62 174 GLY A O 1
ATOM 1320 N N . GLU A 1 175 ? 14.765 -13.816 -4.292 1.00 68.56 175 GLU A N 1
ATOM 1321 C CA . GLU A 1 175 ? 14.545 -13.024 -3.071 1.00 68.56 175 GLU A CA 1
ATOM 1322 C C . GLU A 1 175 ? 13.127 -13.210 -2.509 1.00 68.56 175 GLU A C 1
ATOM 1324 O O . GLU A 1 175 ? 12.916 -13.110 -1.294 1.00 68.56 175 GLU A O 1
ATOM 1329 N N . LEU A 1 176 ? 12.175 -13.535 -3.390 1.00 68.12 176 LEU A N 1
ATOM 1330 C CA . LEU A 1 176 ? 10.812 -13.922 -3.056 1.00 68.12 176 LEU A CA 1
ATOM 1331 C C . LEU A 1 176 ? 10.628 -15.421 -3.342 1.00 68.12 176 LEU A C 1
ATOM 1333 O O . LEU A 1 176 ? 10.864 -15.853 -4.470 1.00 68.12 176 LEU A O 1
ATOM 1337 N N . ASP A 1 177 ? 10.236 -16.222 -2.347 1.00 72.00 177 ASP A N 1
ATOM 1338 C CA . ASP A 1 177 ? 9.932 -17.650 -2.551 1.00 72.00 177 ASP A CA 1
ATOM 1339 C C . ASP A 1 177 ? 8.480 -17.904 -2.961 1.00 72.00 177 ASP A C 1
ATOM 1341 O O . ASP A 1 177 ? 8.165 -18.989 -3.448 1.00 72.00 177 ASP A O 1
ATOM 1345 N N . GLU A 1 178 ? 7.595 -16.925 -2.786 1.00 72.56 178 GLU A N 1
ATOM 1346 C CA . GLU A 1 178 ? 6.184 -17.054 -3.136 1.00 72.56 178 GLU A CA 1
ATOM 1347 C C . GLU A 1 178 ? 5.631 -15.745 -3.697 1.00 72.56 178 GLU A C 1
ATOM 1349 O O . GLU A 1 178 ? 5.992 -14.668 -3.229 1.00 72.56 178 GLU A O 1
ATOM 1354 N N . LEU A 1 179 ? 4.733 -15.834 -4.681 1.00 74.94 179 LEU A N 1
ATOM 1355 C CA . LEU A 1 179 ? 4.026 -14.701 -5.280 1.00 74.94 179 LEU A CA 1
ATOM 1356 C C . LEU A 1 179 ? 2.527 -14.995 -5.295 1.00 74.94 179 LEU A C 1
ATOM 1358 O O . LEU A 1 179 ? 2.115 -16.079 -5.706 1.00 74.94 179 LEU A O 1
ATOM 1362 N N . ALA A 1 180 ? 1.710 -14.029 -4.876 1.00 66.62 180 ALA A N 1
ATOM 1363 C CA . ALA A 1 180 ? 0.261 -14.185 -4.815 1.00 66.62 180 ALA A CA 1
ATOM 1364 C C . ALA A 1 180 ? -0.480 -12.881 -5.133 1.00 66.62 180 ALA A C 1
ATOM 1366 O O . ALA A 1 180 ? 0.022 -11.774 -4.920 1.00 66.62 180 ALA A O 1
ATOM 1367 N N . TRP A 1 181 ? -1.702 -13.040 -5.646 1.00 70.12 181 TRP A N 1
ATOM 1368 C CA . TRP A 1 181 ? -2.647 -11.959 -5.914 1.00 70.12 181 TRP A CA 1
ATOM 1369 C C . TRP A 1 181 ? -3.643 -11.846 -4.755 1.00 70.12 181 TRP A C 1
ATOM 1371 O O . TRP A 1 181 ? -4.337 -12.814 -4.454 1.00 70.12 181 TRP A O 1
ATOM 1381 N N . PHE A 1 182 ? -3.731 -10.668 -4.140 1.00 56.59 182 PHE A N 1
ATOM 1382 C CA . PHE A 1 182 ? -4.614 -10.370 -3.007 1.00 56.59 182 PHE A CA 1
ATOM 1383 C C . PHE A 1 182 ? -5.776 -9.471 -3.450 1.00 56.59 182 PHE A C 1
ATOM 1385 O O . PHE A 1 182 ? -5.534 -8.467 -4.119 1.00 56.59 182 PHE A O 1
ATOM 1392 N N . ASP A 1 183 ? -7.016 -9.802 -3.080 1.00 60.25 183 ASP A N 1
ATOM 1393 C CA . ASP A 1 183 ? -8.220 -9.026 -3.428 1.00 60.25 183 ASP A CA 1
ATOM 1394 C C . ASP A 1 183 ? -8.271 -7.665 -2.694 1.00 60.25 183 ASP A C 1
ATOM 1396 O O . ASP A 1 183 ? -8.075 -7.591 -1.481 1.00 60.25 183 ASP A O 1
ATOM 1400 N N . TRP A 1 184 ? -8.559 -6.576 -3.423 1.00 51.12 184 TRP A N 1
ATOM 1401 C CA . TRP A 1 184 ? -8.729 -5.208 -2.888 1.00 51.12 184 TRP A CA 1
ATOM 1402 C C . TRP A 1 184 ? -10.163 -4.870 -2.460 1.00 51.12 184 TRP A C 1
ATOM 1404 O O . TRP A 1 184 ? -10.375 -3.893 -1.734 1.00 51.12 184 TRP A O 1
ATOM 1414 N N . ASP A 1 185 ? -11.159 -5.602 -2.958 1.00 42.97 185 ASP A N 1
ATOM 1415 C CA . ASP A 1 185 ? -12.502 -5.038 -3.142 1.00 42.97 185 ASP A CA 1
ATOM 1416 C C . ASP A 1 185 ? -13.308 -4.763 -1.883 1.00 42.97 185 ASP A C 1
ATOM 1418 O O . ASP A 1 185 ? -14.157 -3.876 -1.897 1.00 42.97 185 ASP A O 1
ATOM 1422 N N . ALA A 1 186 ? -13.019 -5.419 -0.762 1.00 46.00 186 ALA A N 1
ATOM 1423 C CA . ALA A 1 186 ? -13.736 -5.094 0.468 1.00 46.00 186 ALA A CA 1
ATOM 1424 C C . ALA A 1 186 ? -13.492 -3.638 0.922 1.00 46.00 186 ALA A C 1
ATOM 1426 O O . ALA A 1 186 ? -14.324 -3.073 1.619 1.00 46.00 186 ALA A O 1
ATOM 1427 N N . ALA A 1 187 ? -12.371 -3.012 0.538 1.00 39.84 187 ALA A N 1
ATOM 1428 C CA . ALA A 1 187 ? -12.010 -1.669 0.998 1.00 39.84 187 ALA A CA 1
ATOM 1429 C C . ALA A 1 187 ? -12.248 -0.559 -0.045 1.00 39.84 187 ALA A C 1
ATOM 1431 O O . ALA A 1 187 ? -12.571 0.566 0.335 1.00 39.84 187 ALA A O 1
ATOM 1432 N N . ALA A 1 188 ? -12.077 -0.847 -1.341 1.00 38.78 188 ALA A N 1
ATOM 1433 C CA . ALA A 1 188 ? -12.163 0.153 -2.415 1.00 38.78 188 ALA A CA 1
ATOM 1434 C C . ALA A 1 188 ? -13.585 0.343 -2.981 1.00 38.78 188 ALA A C 1
ATOM 1436 O O . ALA A 1 188 ? -13.892 1.425 -3.479 1.00 38.78 188 ALA A O 1
ATOM 1437 N N . ALA A 1 189 ? -14.453 -0.672 -2.875 1.00 40.88 189 ALA A N 1
ATOM 1438 C CA . ALA A 1 189 ? -15.854 -0.607 -3.304 1.00 40.88 189 ALA A CA 1
ATOM 1439 C C . ALA A 1 189 ? -16.793 0.020 -2.252 1.00 40.88 189 ALA A C 1
ATOM 1441 O O . ALA A 1 189 ? -17.976 0.234 -2.521 1.00 40.88 189 ALA A O 1
ATOM 1442 N N . LEU A 1 190 ? -16.282 0.327 -1.054 1.00 51.25 190 LEU A N 1
ATOM 1443 C CA . LEU A 1 190 ? -17.038 1.014 -0.014 1.00 51.25 190 LEU A CA 1
ATOM 1444 C C . LEU A 1 190 ? -17.331 2.454 -0.444 1.00 51.25 190 LEU A C 1
ATOM 1446 O O . LEU A 1 190 ? -16.472 3.334 -0.345 1.00 51.25 190 LEU A O 1
ATOM 1450 N N . ASP A 1 191 ? -18.568 2.725 -0.855 1.00 57.97 191 ASP A N 1
ATOM 1451 C CA . ASP A 1 191 ? -19.057 4.100 -0.923 1.00 57.97 191 ASP A CA 1
ATOM 1452 C C . ASP A 1 191 ? -19.239 4.650 0.500 1.00 57.97 191 ASP A C 1
ATOM 1454 O O . ASP A 1 191 ? -20.307 4.589 1.112 1.00 57.97 191 ASP A O 1
ATOM 1458 N N . LEU A 1 192 ? -18.152 5.195 1.043 1.00 66.25 192 LEU A N 1
ATOM 1459 C CA . LEU A 1 192 ? -18.148 5.853 2.346 1.00 66.25 192 LEU A CA 1
ATOM 1460 C C . LEU A 1 192 ? -18.676 7.294 2.274 1.00 66.25 192 LEU A C 1
ATOM 1462 O O . LEU A 1 192 ? -18.845 7.926 3.319 1.00 66.25 192 LEU A O 1
ATOM 1466 N N . SER A 1 193 ? -18.927 7.834 1.073 1.00 64.19 193 SER A N 1
ATOM 1467 C CA . SER A 1 193 ? -19.325 9.235 0.887 1.00 64.19 193 SER A CA 1
ATOM 1468 C C . SER A 1 193 ? -20.742 9.509 1.401 1.00 64.19 193 SER A C 1
ATOM 1470 O O . SER A 1 193 ? -21.017 10.600 1.900 1.00 64.19 193 SER A O 1
ATOM 1472 N N . GLY A 1 194 ? -21.613 8.493 1.360 1.00 74.88 194 GLY A N 1
ATOM 1473 C CA . GLY A 1 194 ? -22.966 8.537 1.920 1.00 74.88 194 GLY A CA 1
ATOM 1474 C C . GLY A 1 194 ? -23.037 8.353 3.441 1.00 74.88 194 GLY A C 1
ATOM 1475 O O . GLY A 1 194 ? -24.119 8.471 4.022 1.00 74.88 194 GLY A O 1
ATOM 1476 N N . LEU A 1 195 ? -21.916 8.059 4.109 1.00 84.81 195 LEU A N 1
ATOM 1477 C CA . LEU A 1 195 ? -21.891 7.858 5.557 1.00 84.81 195 LEU A CA 1
ATOM 1478 C C . LEU A 1 195 ? -21.774 9.188 6.319 1.00 84.81 195 LEU A C 1
ATOM 1480 O O . LEU A 1 195 ? -21.134 10.124 5.834 1.00 84.81 195 LEU A O 1
ATOM 1484 N N . PRO A 1 196 ? -22.330 9.283 7.543 1.00 92.19 196 PRO A N 1
ATOM 1485 C CA . PRO A 1 196 ? -22.184 10.469 8.383 1.00 92.19 196 PRO A CA 1
ATOM 1486 C C . PRO A 1 196 ? -20.712 10.821 8.638 1.00 92.19 196 PRO A C 1
ATOM 1488 O O . PRO A 1 196 ? -19.947 10.000 9.148 1.00 92.19 196 PRO A O 1
ATOM 1491 N N . GLN A 1 197 ? -20.333 12.055 8.302 1.00 88.00 197 GLN A N 1
ATOM 1492 C CA . GLN A 1 197 ? -18.965 12.567 8.426 1.00 88.00 197 GLN A CA 1
ATOM 1493 C C . GLN A 1 197 ? -18.783 13.377 9.716 1.00 88.00 197 GLN A C 1
ATOM 1495 O O . GLN A 1 197 ? -19.691 14.090 10.144 1.00 88.00 197 GLN A O 1
ATOM 1500 N N . SER A 1 198 ? -17.594 13.315 10.312 1.00 92.31 198 SER A N 1
ATOM 1501 C CA . SER A 1 198 ? -17.186 14.136 11.460 1.00 92.31 198 SER A CA 1
ATOM 1502 C C . SER A 1 198 ? -15.693 14.426 11.407 1.00 92.31 198 SER A C 1
ATOM 1504 O O . SER A 1 198 ? -14.965 13.813 10.632 1.00 92.31 198 SER A O 1
ATOM 1506 N N . GLN A 1 199 ? -15.219 15.302 12.292 1.00 90.69 199 GLN A N 1
ATOM 1507 C CA . GLN A 1 199 ? -13.837 15.189 12.744 1.00 90.69 199 GLN A CA 1
ATOM 1508 C C . GLN A 1 199 ? -13.685 13.880 13.520 1.00 90.69 199 GLN A C 1
ATOM 1510 O O . GLN A 1 199 ? -14.470 13.599 14.429 1.00 90.69 199 GLN A O 1
ATOM 1515 N N . THR A 1 200 ? -12.710 13.082 13.109 1.00 89.06 200 THR A N 1
ATOM 1516 C CA . THR A 1 200 ? -12.411 11.742 13.620 1.00 89.06 200 THR A CA 1
ATOM 1517 C C . THR A 1 200 ? -10.973 11.701 14.108 1.00 89.06 200 THR A C 1
ATOM 1519 O O . THR A 1 200 ? -10.127 12.420 13.577 1.00 89.06 200 THR A O 1
ATOM 1522 N N . HIS A 1 201 ? -10.688 10.887 15.121 1.00 92.12 201 HIS A N 1
ATOM 1523 C CA . HIS A 1 201 ? -9.334 10.716 15.644 1.00 92.12 201 HIS A CA 1
ATOM 1524 C C . HIS A 1 201 ? -8.494 9.798 14.747 1.00 92.12 201 HIS A C 1
ATOM 1526 O O . HIS A 1 201 ? -7.327 10.073 14.482 1.00 92.12 201 HIS A O 1
ATOM 1532 N N . THR A 1 202 ? -9.093 8.707 14.269 1.00 82.69 202 THR A N 1
ATOM 1533 C CA . THR A 1 202 ? -8.523 7.658 13.400 1.00 82.69 202 THR A CA 1
ATOM 1534 C C . THR A 1 202 ? -7.330 6.889 13.971 1.00 82.69 202 THR A C 1
ATOM 1536 O O . THR A 1 202 ? -6.678 6.130 13.250 1.00 82.69 202 THR A O 1
ATOM 1539 N N . ASP A 1 203 ? -7.069 7.052 15.270 1.00 86.31 203 ASP A N 1
ATOM 1540 C CA . ASP A 1 203 ? -5.948 6.419 15.975 1.00 86.31 203 ASP A CA 1
ATOM 1541 C C . ASP A 1 203 ? -6.180 6.336 17.501 1.00 86.31 203 ASP A C 1
ATOM 1543 O O . ASP A 1 203 ? -5.267 6.508 18.307 1.00 86.31 203 ASP A O 1
ATOM 1547 N N . LEU A 1 204 ? -7.431 6.134 17.936 1.00 92.25 204 LEU A N 1
ATOM 1548 C CA . LEU A 1 204 ? -7.806 6.190 19.356 1.00 92.25 204 LEU A CA 1
ATOM 1549 C C . LEU A 1 204 ? -7.513 4.870 20.098 1.00 92.25 204 LEU A C 1
ATOM 1551 O O . LEU A 1 204 ? -8.417 4.147 20.528 1.00 92.25 204 LEU A O 1
ATOM 1555 N N . PHE A 1 205 ? -6.232 4.532 20.235 1.00 91.69 205 PHE A N 1
ATOM 1556 C CA . PHE A 1 205 ? -5.767 3.373 21.002 1.00 91.69 205 PHE A CA 1
ATOM 1557 C C . PHE A 1 205 ? -5.819 3.608 22.526 1.00 91.69 205 PHE A C 1
ATOM 1559 O O . PHE A 1 205 ? -5.915 4.755 22.965 1.00 91.69 205 PHE A O 1
ATOM 1566 N N . PRO A 1 206 ? -5.746 2.546 23.361 1.00 92.88 206 PRO A N 1
ATOM 1567 C CA . PRO A 1 206 ? -5.738 2.684 24.821 1.00 92.88 206 PRO A CA 1
ATOM 1568 C C . PRO A 1 206 ? -4.669 3.626 25.385 1.00 92.88 206 PRO A C 1
ATOM 1570 O O . PRO A 1 206 ? -4.921 4.305 26.375 1.00 92.88 206 PRO A O 1
ATOM 1573 N N . ASP A 1 207 ? -3.500 3.698 24.750 1.00 87.81 207 ASP A N 1
ATOM 1574 C CA . ASP A 1 207 ? -2.404 4.605 25.104 1.00 87.81 207 ASP A CA 1
ATOM 1575 C C . ASP A 1 207 ? -2.723 6.092 24.845 1.00 87.81 207 ASP A C 1
ATOM 1577 O O . ASP A 1 207 ? -2.094 6.957 25.453 1.00 87.81 207 ASP A O 1
ATOM 1581 N N . ASN A 1 208 ? -3.755 6.390 24.048 1.00 90.12 208 ASN A N 1
ATOM 1582 C CA . ASN A 1 208 ? -4.185 7.749 23.698 1.00 90.12 208 ASN A CA 1
ATOM 1583 C C . ASN A 1 208 ? -5.367 8.260 24.550 1.00 90.12 208 ASN A C 1
ATOM 1585 O O . ASN A 1 208 ? -5.916 9.335 24.286 1.00 90.12 208 ASN A O 1
ATOM 1589 N N . VAL A 1 209 ? -5.759 7.519 25.596 1.00 94.31 209 VAL A N 1
ATOM 1590 C CA . VAL A 1 209 ? -6.867 7.875 26.498 1.00 94.31 209 VAL A CA 1
ATOM 1591 C C . VAL A 1 209 ? -6.379 8.022 27.937 1.00 94.31 209 VAL A C 1
ATOM 1593 O O . VAL A 1 209 ? -5.856 7.089 28.543 1.00 94.31 209 VAL A O 1
ATOM 1596 N N . LEU A 1 210 ? -6.592 9.205 28.515 1.00 92.19 210 LEU A N 1
ATOM 1597 C CA . LEU A 1 210 ? -6.244 9.510 29.901 1.00 92.19 210 LEU A CA 1
ATOM 1598 C C . LEU A 1 210 ? -7.393 9.124 30.836 1.00 92.19 210 LEU A C 1
ATOM 1600 O O . LEU A 1 210 ? -8.541 9.529 30.634 1.00 92.19 210 LEU A O 1
ATOM 1604 N N . MET A 1 211 ? -7.060 8.371 31.885 1.00 94.94 211 MET A N 1
ATOM 1605 C CA . MET A 1 211 ? -8.009 7.847 32.866 1.00 94.94 211 MET A CA 1
ATOM 1606 C C . MET A 1 211 ? -7.685 8.365 34.272 1.00 94.94 211 MET A C 1
ATOM 1608 O O . MET A 1 211 ? -6.524 8.398 34.679 1.00 94.94 211 MET A O 1
ATOM 1612 N N . LEU A 1 212 ? -8.717 8.710 35.044 1.00 94.25 212 LEU A N 1
ATOM 1613 C CA . LEU A 1 212 ? -8.645 8.899 36.493 1.00 94.25 212 LEU A CA 1
ATOM 1614 C C . LEU A 1 212 ? -9.601 7.903 37.156 1.00 94.25 212 LEU A C 1
ATOM 1616 O O . LEU A 1 212 ? -10.811 8.128 37.201 1.00 94.25 212 LEU A O 1
ATOM 1620 N N . GLY A 1 213 ? -9.057 6.787 37.643 1.00 94.38 213 GLY A N 1
ATOM 1621 C CA . GLY A 1 213 ? -9.871 5.651 38.075 1.00 94.38 213 GLY A CA 1
ATOM 1622 C C . GLY A 1 213 ? -10.633 5.050 36.892 1.00 94.38 213 GLY A C 1
ATOM 1623 O O . GLY A 1 213 ? -10.028 4.666 35.895 1.00 94.38 213 GLY A O 1
ATOM 1624 N N . ASP A 1 214 ? -11.957 5.001 36.995 1.00 93.12 214 ASP A N 1
ATOM 1625 C CA . ASP A 1 214 ? -12.877 4.511 35.964 1.00 93.12 214 ASP A CA 1
ATOM 1626 C C . ASP A 1 214 ? -13.392 5.615 35.019 1.00 93.12 214 ASP A C 1
ATOM 1628 O O . ASP A 1 214 ? -14.207 5.348 34.134 1.00 93.12 214 ASP A O 1
ATOM 1632 N N . ARG A 1 215 ? -12.918 6.861 35.173 1.00 93.75 215 ARG A N 1
ATOM 1633 C CA . ARG A 1 215 ? -13.370 8.009 34.374 1.00 93.75 215 ARG A CA 1
ATOM 1634 C C . ARG A 1 215 ? -12.347 8.396 33.313 1.00 93.75 215 ARG A C 1
ATOM 1636 O O . ARG A 1 215 ? -11.192 8.664 33.637 1.00 93.75 215 ARG A O 1
ATOM 1643 N N . VAL A 1 216 ? -12.804 8.529 32.069 1.00 95.19 216 VAL A N 1
ATOM 1644 C CA . VAL A 1 216 ? -12.049 9.190 30.992 1.00 95.19 216 VAL A CA 1
ATOM 1645 C C . VAL A 1 216 ? -11.957 10.684 31.304 1.00 95.19 216 VAL A C 1
ATOM 1647 O O . VAL A 1 216 ? -12.981 11.334 31.523 1.00 95.19 216 VAL A O 1
ATOM 1650 N N . THR A 1 217 ? -10.746 11.236 31.329 1.00 96.06 217 THR A N 1
ATOM 1651 C CA . THR A 1 217 ? -10.489 12.655 31.640 1.00 96.06 217 THR A CA 1
ATOM 1652 C C . THR A 1 217 ? -9.894 13.436 30.477 1.00 96.06 217 THR A C 1
ATOM 1654 O O . THR A 1 217 ? -9.951 14.665 30.484 1.00 96.06 217 THR A O 1
ATOM 1657 N N . GLY A 1 218 ? -9.363 12.756 29.462 1.00 93.50 218 GLY A N 1
ATOM 1658 C CA . GLY A 1 218 ? -8.816 13.408 28.280 1.00 93.50 218 GLY A CA 1
ATOM 1659 C C . GLY A 1 218 ? -8.477 12.427 27.168 1.00 93.50 218 GLY A C 1
ATOM 1660 O O . GLY A 1 218 ? -8.248 11.246 27.416 1.00 93.50 218 GLY A O 1
ATOM 1661 N N . LEU A 1 219 ? -8.438 12.952 25.948 1.00 94.12 219 LEU A N 1
ATOM 1662 C CA . LEU A 1 219 ? -7.939 12.277 24.753 1.00 94.12 219 LEU A CA 1
ATOM 1663 C C . LEU A 1 219 ? -6.713 13.055 24.263 1.00 94.12 219 LEU A C 1
ATOM 1665 O O . LEU A 1 219 ? -6.685 14.284 24.386 1.00 94.12 219 LEU A O 1
ATOM 1669 N N . ILE A 1 220 ? -5.715 12.365 23.725 1.00 81.25 220 ILE A N 1
ATOM 1670 C CA . ILE A 1 220 ? -4.466 12.960 23.226 1.00 81.25 220 ILE A CA 1
ATOM 1671 C C . ILE A 1 220 ? -4.109 12.379 21.853 1.00 81.25 220 ILE A C 1
ATOM 1673 O O . ILE A 1 220 ? -4.764 11.456 21.405 1.00 81.25 220 ILE A O 1
ATOM 1677 N N . ASP A 1 221 ? -3.055 12.900 21.218 1.00 75.75 221 ASP A N 1
ATOM 1678 C CA . ASP A 1 221 ? -2.471 12.343 19.983 1.00 75.75 221 ASP A CA 1
ATOM 1679 C C . ASP A 1 221 ? -3.323 12.487 18.698 1.00 75.75 221 ASP A C 1
ATOM 1681 O O . ASP A 1 221 ? -3.524 11.569 17.908 1.00 75.75 221 ASP A O 1
ATOM 1685 N N . PHE A 1 222 ? -3.802 13.707 18.444 1.00 77.25 222 PHE A N 1
ATOM 1686 C CA . PHE A 1 222 ? -4.659 14.044 17.298 1.00 77.25 222 PHE A CA 1
ATOM 1687 C C . PHE A 1 222 ? -3.910 14.238 15.961 1.00 77.25 222 PHE A C 1
ATOM 1689 O O . PHE A 1 222 ? -4.450 14.860 15.047 1.00 77.25 222 PHE A O 1
ATOM 1696 N N . TYR A 1 223 ? -2.673 13.758 15.794 1.00 56.88 223 TYR A N 1
ATOM 1697 C CA . TYR A 1 223 ? -1.900 14.033 14.567 1.00 56.88 223 TYR A CA 1
ATOM 1698 C C . TYR A 1 223 ? -2.492 13.394 13.308 1.00 56.88 223 TYR A C 1
ATOM 1700 O O . TYR A 1 223 ? -2.297 13.911 12.208 1.00 56.88 223 TYR A O 1
ATOM 1708 N N . PHE A 1 224 ? -3.233 12.298 13.470 1.00 69.31 224 PHE A N 1
ATOM 1709 C CA . PHE A 1 224 ? -3.961 11.646 12.382 1.00 69.31 224 PHE A CA 1
ATOM 1710 C C . PHE A 1 224 ? -5.410 12.112 12.256 1.00 69.31 224 PHE A C 1
ATOM 1712 O O . PHE A 1 224 ? -6.122 11.622 11.381 1.00 69.31 224 PHE A O 1
ATOM 1719 N N . ALA A 1 225 ? -5.851 13.053 13.095 1.00 70.25 225 ALA A N 1
ATOM 1720 C CA . ALA A 1 225 ? -7.227 13.502 13.072 1.00 70.25 225 ALA A CA 1
ATOM 1721 C C . ALA A 1 225 ? -7.584 14.100 11.707 1.00 70.25 225 ALA A C 1
ATOM 1723 O O . ALA A 1 225 ? -6.843 14.904 11.134 1.00 70.25 225 ALA A O 1
ATOM 1724 N N . CYS A 1 226 ? -8.734 13.703 11.181 1.00 73.56 226 CYS A N 1
ATOM 1725 C CA . CYS A 1 226 ? -9.194 14.137 9.873 1.00 73.56 226 CYS A CA 1
ATOM 1726 C C . CYS A 1 226 ? -10.719 14.170 9.810 1.00 73.56 226 CYS A C 1
ATOM 1728 O O . CYS A 1 226 ? -11.418 13.621 10.668 1.00 73.56 226 CYS A O 1
ATOM 1730 N N . THR A 1 227 ? -11.246 14.811 8.769 1.00 83.69 227 THR A N 1
ATOM 1731 C CA . THR A 1 227 ? -12.664 14.690 8.440 1.00 83.69 227 THR A CA 1
ATOM 1732 C C . THR A 1 227 ? -12.896 13.357 7.737 1.00 83.69 227 THR A C 1
ATOM 1734 O O . THR A 1 227 ? -12.290 13.105 6.696 1.00 83.69 227 THR A O 1
ATOM 1737 N N . GLY A 1 228 ? -13.759 12.515 8.301 1.00 81.25 228 GLY A N 1
ATOM 1738 C CA . GLY A 1 228 ? -14.044 11.189 7.765 1.00 81.25 228 GLY A CA 1
ATOM 1739 C C . GLY A 1 228 ? -15.325 10.562 8.326 1.00 81.25 228 GLY A C 1
ATOM 1740 O O . GLY A 1 228 ? -15.985 11.155 9.190 1.00 81.25 228 GLY A O 1
ATOM 1741 N N . PRO A 1 229 ? -15.693 9.357 7.847 1.00 86.94 229 PRO A N 1
ATOM 1742 C CA . PRO A 1 229 ? -16.872 8.643 8.318 1.00 86.94 229 PRO A CA 1
ATOM 1743 C C . PRO A 1 229 ? -16.766 8.342 9.813 1.00 86.94 229 PRO A C 1
ATOM 1745 O O . PRO A 1 229 ? -15.788 7.751 10.266 1.00 86.94 229 PRO A O 1
ATOM 1748 N N . MET A 1 230 ? -17.796 8.673 10.588 1.00 93.94 230 MET A N 1
ATOM 1749 C CA . MET A 1 230 ? -17.797 8.433 12.039 1.00 93.94 230 MET A CA 1
ATOM 1750 C C . MET A 1 230 ? -17.609 6.947 12.393 1.00 93.94 230 MET A C 1
ATOM 1752 O O . MET A 1 230 ? -16.982 6.617 13.400 1.00 93.94 230 MET A O 1
ATOM 1756 N N . VAL A 1 231 ? -18.132 6.049 11.552 1.00 94.06 231 VAL A N 1
ATOM 1757 C CA . VAL A 1 231 ? -18.006 4.596 11.727 1.00 94.06 231 VAL A CA 1
ATOM 1758 C C . VAL A 1 231 ? -16.570 4.092 11.536 1.00 94.06 231 VAL A C 1
ATOM 1760 O O . VAL A 1 231 ? -16.207 3.090 12.145 1.00 94.06 231 VAL A O 1
ATOM 1763 N N . LEU A 1 232 ? -15.725 4.800 10.773 1.00 87.81 232 LEU A N 1
ATOM 1764 C CA . LEU A 1 232 ? -14.300 4.473 10.651 1.00 87.81 232 LEU A CA 1
ATOM 1765 C C . LEU A 1 232 ? -13.586 4.650 11.990 1.00 87.81 232 LEU A C 1
ATOM 1767 O O . LEU A 1 232 ? -12.834 3.775 12.407 1.00 87.81 232 LEU A O 1
ATOM 1771 N N . ASP A 1 233 ? -13.866 5.748 12.689 1.00 94.06 233 ASP A N 1
ATOM 1772 C CA . ASP A 1 233 ? -13.266 6.031 13.994 1.00 94.06 233 ASP A CA 1
ATOM 1773 C C . ASP A 1 233 ? -13.699 4.999 15.049 1.00 94.06 233 ASP A C 1
ATOM 1775 O O . ASP A 1 233 ? -12.891 4.506 15.841 1.00 94.06 233 ASP A O 1
ATOM 1779 N N . LEU A 1 234 ? -14.972 4.587 14.999 1.00 96.75 234 LEU A N 1
ATOM 1780 C CA . LEU A 1 234 ? -15.484 3.492 15.821 1.00 96.75 234 LEU A CA 1
ATOM 1781 C C . LEU A 1 234 ? -14.807 2.158 15.483 1.00 96.75 234 LEU A C 1
ATOM 1783 O O . LEU A 1 234 ? -14.442 1.424 16.395 1.00 96.75 234 LEU A O 1
ATOM 1787 N N . ALA A 1 235 ? -14.624 1.841 14.201 1.00 95.62 235 ALA A N 1
ATOM 1788 C CA . ALA A 1 235 ? -13.996 0.599 13.762 1.00 95.62 235 ALA A CA 1
ATOM 1789 C C . ALA A 1 235 ? -12.513 0.523 14.160 1.00 95.62 235 ALA A C 1
ATOM 1791 O O . ALA A 1 235 ? -12.065 -0.509 14.662 1.00 95.62 235 ALA A O 1
ATOM 1792 N N . VAL A 1 236 ? -11.770 1.629 14.022 1.00 93.44 236 VAL A N 1
ATOM 1793 C CA . VAL A 1 236 ? -10.395 1.768 14.530 1.00 93.44 236 VAL A CA 1
ATOM 1794 C C . VAL A 1 236 ? -10.361 1.530 16.039 1.00 93.44 236 VAL A C 1
ATOM 1796 O O . VAL A 1 236 ? -9.579 0.709 16.517 1.00 93.44 236 VAL A O 1
ATOM 1799 N N . THR A 1 237 ? -11.249 2.190 16.786 1.00 97.00 237 THR A N 1
ATOM 1800 C CA . THR A 1 237 ? -11.333 2.046 18.245 1.00 97.00 237 THR A CA 1
ATOM 1801 C C . THR A 1 237 ? -11.689 0.607 18.634 1.00 97.00 237 THR A C 1
ATOM 1803 O O . THR A 1 237 ? -11.046 0.013 19.493 1.00 97.00 237 THR A O 1
ATOM 1806 N N . HIS A 1 238 ? -12.656 -0.018 17.964 1.00 97.69 238 HIS A N 1
ATOM 1807 C CA . HIS A 1 238 ? -13.022 -1.411 18.217 1.00 97.69 238 HIS A CA 1
ATOM 1808 C C . HIS A 1 238 ? -11.844 -2.356 17.949 1.00 97.69 238 HIS A C 1
ATOM 1810 O O . HIS A 1 238 ? -11.502 -3.187 18.792 1.00 97.69 238 HIS A O 1
ATOM 1816 N N . ALA A 1 239 ? -11.148 -2.181 16.824 1.00 95.12 239 ALA A N 1
ATOM 1817 C CA . ALA A 1 239 ? -9.963 -2.967 16.507 1.00 95.12 239 ALA A CA 1
ATOM 1818 C C . ALA A 1 239 ? -8.819 -2.737 17.499 1.00 95.12 239 ALA A C 1
ATOM 1820 O O . ALA A 1 239 ? -8.051 -3.662 17.734 1.00 95.12 239 ALA A O 1
ATOM 1821 N N . ALA A 1 240 ? -8.703 -1.553 18.100 1.00 94.44 240 ALA A N 1
ATOM 1822 C CA . ALA A 1 240 ? -7.676 -1.237 19.086 1.00 94.44 240 ALA A CA 1
ATOM 1823 C C . ALA A 1 240 ? -7.981 -1.783 20.494 1.00 94.44 240 ALA A C 1
ATOM 1825 O O . ALA A 1 240 ? -7.061 -2.238 21.174 1.00 94.44 240 ALA A O 1
ATOM 1826 N N . TRP A 1 241 ? -9.246 -1.763 20.921 1.00 96.69 241 TRP A N 1
ATOM 1827 C CA . TRP A 1 241 ? -9.647 -2.036 22.306 1.00 96.69 241 TRP A CA 1
ATOM 1828 C C . TRP A 1 241 ? -10.192 -3.445 22.538 1.00 96.69 241 TRP A C 1
ATOM 1830 O O . TRP A 1 241 ? -10.068 -3.979 23.641 1.00 96.69 241 TRP A O 1
ATOM 1840 N N . CYS A 1 242 ? -10.807 -4.070 21.537 1.00 97.56 242 CYS A N 1
ATOM 1841 C CA . CYS A 1 242 ? -11.636 -5.259 21.751 1.00 97.56 242 CYS A CA 1
ATOM 1842 C C . CYS A 1 242 ? -10.891 -6.587 21.555 1.00 97.56 242 CYS A C 1
ATOM 1844 O O . CYS A 1 242 ? -11.523 -7.633 21.468 1.00 97.56 242 CYS A O 1
ATOM 1846 N N . PHE A 1 243 ? -9.558 -6.563 21.536 1.00 96.06 243 PHE A N 1
ATOM 1847 C CA . PHE A 1 243 ? -8.704 -7.749 21.456 1.00 96.06 243 PHE A CA 1
ATOM 1848 C C . PHE A 1 243 ? -7.713 -7.753 22.618 1.00 96.06 243 PHE A C 1
ATOM 1850 O O . PHE A 1 243 ? -7.236 -6.693 23.028 1.00 96.06 243 PHE A O 1
ATOM 1857 N N . ASP A 1 244 ? -7.425 -8.929 23.169 1.00 93.31 244 ASP A N 1
ATOM 1858 C CA . ASP A 1 244 ? -6.445 -9.079 24.246 1.00 93.31 244 ASP A CA 1
ATOM 1859 C C . ASP A 1 244 ? -4.993 -9.141 23.728 1.00 93.31 244 ASP A C 1
ATOM 1861 O O . ASP A 1 244 ? -4.710 -8.952 22.540 1.00 93.31 244 ASP A O 1
ATOM 1865 N N . SER A 1 245 ? -4.042 -9.377 24.635 1.00 86.69 245 SER A N 1
ATOM 1866 C CA . SER A 1 245 ? -2.618 -9.487 24.302 1.00 86.69 245 SER A CA 1
ATOM 1867 C C . SER A 1 245 ? -2.270 -10.727 23.472 1.00 86.69 245 SER A C 1
ATOM 1869 O O . SER A 1 245 ? -1.279 -10.690 22.747 1.00 86.69 245 SER A O 1
ATOM 1871 N N . ALA A 1 246 ? -3.079 -11.790 23.537 1.00 88.56 246 ALA A N 1
ATOM 1872 C CA . ALA A 1 246 ? -2.979 -12.975 22.681 1.00 88.56 246 ALA A CA 1
ATOM 1873 C C . ALA A 1 246 ? -3.729 -12.798 21.347 1.00 88.56 246 ALA A C 1
ATOM 1875 O O . ALA A 1 246 ? -3.788 -13.720 20.537 1.00 88.56 246 ALA A O 1
ATOM 1876 N N . ASN A 1 247 ? -4.273 -11.600 21.112 1.00 89.44 247 ASN A N 1
ATOM 1877 C CA . ASN A 1 247 ? -5.071 -11.228 19.957 1.00 89.44 247 ASN A CA 1
ATOM 1878 C C . ASN A 1 247 ? -6.417 -11.961 19.838 1.00 89.44 247 ASN A C 1
ATOM 1880 O O . ASN A 1 247 ? -7.014 -11.989 18.762 1.00 89.44 247 ASN A O 1
ATOM 1884 N N . ALA A 1 248 ? -6.922 -12.513 20.942 1.00 93.94 248 ALA A N 1
ATOM 1885 C CA . ALA A 1 248 ? -8.259 -13.080 20.999 1.00 93.94 248 ALA A CA 1
ATOM 1886 C C . ALA A 1 248 ? -9.303 -11.965 21.153 1.00 93.94 248 ALA A C 1
ATOM 1888 O O . ALA A 1 248 ? -9.109 -10.997 21.896 1.00 93.94 248 ALA A O 1
ATOM 1889 N N . TYR A 1 249 ? -10.424 -12.098 20.441 1.00 96.88 249 TYR A N 1
ATOM 1890 C CA . TYR A 1 249 ? -11.531 -11.151 20.534 1.00 96.88 249 TYR A CA 1
ATOM 1891 C C . TYR A 1 249 ? -12.219 -11.230 21.905 1.00 96.88 249 TYR A C 1
ATOM 1893 O O . TYR A 1 249 ? -12.588 -12.307 22.371 1.00 96.88 249 TYR A O 1
ATOM 1901 N N . ARG A 1 250 ? -12.438 -10.069 22.529 1.00 97.62 250 ARG A N 1
ATOM 1902 C CA . ARG A 1 250 ? -13.149 -9.901 23.802 1.00 97.62 250 ARG A CA 1
ATOM 1903 C C . ARG A 1 250 ? -14.562 -9.392 23.541 1.00 97.62 250 ARG A C 1
ATOM 1905 O O . ARG A 1 250 ? -14.784 -8.187 23.389 1.00 97.62 250 ARG A O 1
ATOM 1912 N N . SER A 1 251 ? -15.517 -10.315 23.474 1.00 95.62 251 SER A N 1
ATOM 1913 C CA . SER A 1 251 ? -16.913 -10.020 23.122 1.00 95.62 251 SER A CA 1
ATOM 1914 C C . SER A 1 251 ? -17.622 -9.110 24.128 1.00 95.62 251 SER A C 1
ATOM 1916 O O . SER A 1 251 ? -18.413 -8.254 23.736 1.00 95.62 251 SER A O 1
ATOM 1918 N N . ASP A 1 252 ? -17.305 -9.230 25.416 1.00 96.31 252 ASP A N 1
ATOM 1919 C CA . ASP A 1 252 ? -17.799 -8.357 26.481 1.00 96.31 252 ASP A CA 1
ATOM 1920 C C . ASP A 1 252 ? -17.348 -6.900 26.281 1.00 96.31 252 ASP A C 1
ATOM 1922 O O . ASP A 1 252 ? -18.165 -5.975 26.351 1.00 96.31 252 ASP A O 1
ATOM 1926 N N . CYS A 1 253 ? -16.066 -6.709 25.960 1.00 97.00 253 CYS A N 1
ATOM 1927 C CA . CYS A 1 253 ? -15.459 -5.416 25.672 1.00 97.00 253 CYS A CA 1
ATOM 1928 C C . CYS A 1 253 ? -16.028 -4.806 24.386 1.00 97.00 253 CYS A C 1
ATOM 1930 O O . CYS A 1 253 ? -16.438 -3.644 24.397 1.00 97.00 253 CYS A O 1
ATOM 1932 N N . GLY A 1 254 ? -16.124 -5.591 23.306 1.00 96.75 254 GLY A N 1
ATOM 1933 C CA . GLY A 1 254 ? -16.755 -5.171 22.051 1.00 96.75 254 GLY A CA 1
ATOM 1934 C C . GLY A 1 254 ? -18.191 -4.702 22.254 1.00 96.75 254 GLY A C 1
ATOM 1935 O O . GLY A 1 254 ? -18.544 -3.578 21.893 1.00 96.75 254 GLY A O 1
ATOM 1936 N N . ALA A 1 255 ? -19.003 -5.507 22.941 1.00 96.38 255 ALA A N 1
ATOM 1937 C CA . ALA A 1 255 ? -20.386 -5.156 23.226 1.00 96.38 255 ALA A CA 1
ATOM 1938 C C . ALA A 1 255 ? -20.498 -3.905 24.121 1.00 96.38 255 ALA A C 1
ATOM 1940 O O . ALA A 1 255 ? -21.380 -3.073 23.906 1.00 96.38 255 ALA A O 1
ATOM 1941 N N . ALA A 1 256 ? -19.617 -3.736 25.113 1.00 97.12 256 ALA A N 1
ATOM 1942 C CA . ALA A 1 256 ? -19.590 -2.540 25.956 1.00 97.12 256 ALA A CA 1
ATOM 1943 C C . ALA A 1 256 ? -19.216 -1.274 25.169 1.00 97.12 256 ALA A C 1
ATOM 1945 O O . ALA A 1 256 ? -19.897 -0.258 25.318 1.00 97.12 256 ALA A O 1
ATOM 1946 N N . LEU A 1 257 ? -18.201 -1.347 24.300 1.00 97.38 257 LEU A N 1
ATOM 1947 C CA . LEU A 1 257 ? -17.766 -0.238 23.448 1.00 97.38 257 LEU A CA 1
ATOM 1948 C C . LEU A 1 257 ? -18.896 0.220 22.515 1.00 97.38 257 LEU A C 1
ATOM 1950 O O . LEU A 1 257 ? -19.244 1.401 22.491 1.00 97.38 257 LEU A O 1
ATOM 1954 N N . ILE A 1 258 ? -19.525 -0.722 21.805 1.00 96.94 258 ILE A N 1
ATOM 1955 C CA . ILE A 1 258 ? -20.640 -0.434 20.896 1.00 96.94 258 ILE A CA 1
ATOM 1956 C C . ILE A 1 258 ? -21.843 0.140 21.655 1.00 96.94 258 ILE A C 1
ATOM 1958 O O . ILE A 1 258 ? -22.443 1.115 21.198 1.00 96.94 258 ILE A O 1
ATOM 1962 N N . ARG A 1 259 ? -22.200 -0.409 22.828 1.00 96.81 259 ARG A N 1
ATOM 1963 C CA . ARG A 1 259 ? -23.279 0.149 23.666 1.00 96.81 259 ARG A CA 1
ATOM 1964 C C . ARG A 1 259 ? -22.964 1.570 24.132 1.00 96.81 259 ARG A C 1
ATOM 1966 O O . ARG A 1 259 ? -23.848 2.422 24.077 1.00 96.81 259 ARG A O 1
ATOM 1973 N N . GLY A 1 260 ? -21.730 1.827 24.568 1.00 96.44 260 GLY A N 1
ATOM 1974 C CA . GLY A 1 260 ? -21.277 3.148 25.005 1.00 96.44 260 GLY A CA 1
ATOM 1975 C C . GLY A 1 260 ? -21.368 4.183 23.885 1.00 96.44 260 GLY A C 1
ATOM 1976 O O . GLY A 1 260 ? -21.988 5.230 24.072 1.00 96.44 260 GLY A O 1
ATOM 1977 N N . TYR A 1 261 ? -20.853 3.845 22.698 1.00 96.62 261 TYR A N 1
ATOM 1978 C CA . TYR A 1 261 ? -20.972 4.684 21.505 1.00 96.62 261 TYR A CA 1
ATOM 1979 C C . TYR A 1 261 ? -22.445 4.980 21.178 1.00 96.62 261 TYR A C 1
ATOM 1981 O O . TYR A 1 261 ? -22.845 6.136 21.033 1.00 96.62 261 TYR A O 1
ATOM 1989 N N . GLN A 1 262 ? -23.287 3.940 21.155 1.00 96.25 262 GLN A N 1
ATOM 1990 C CA . GLN A 1 262 ? -24.700 4.059 20.793 1.00 96.25 262 GLN A CA 1
ATOM 1991 C C . GLN A 1 262 ? -25.591 4.778 21.811 1.00 96.25 262 GLN A C 1
ATOM 1993 O O . GLN A 1 262 ? -26.687 5.207 21.443 1.00 96.25 262 GLN A O 1
ATOM 1998 N N . ASN A 1 263 ? -25.144 4.940 23.058 1.00 97.12 263 ASN A N 1
ATOM 1999 C CA . ASN A 1 263 ? -25.850 5.742 24.056 1.00 97.12 263 ASN A CA 1
ATOM 2000 C C . ASN A 1 263 ? -25.743 7.252 23.775 1.00 97.12 263 ASN A C 1
ATOM 2002 O O . ASN A 1 263 ? -26.625 8.013 24.157 1.00 97.12 263 ASN A O 1
ATOM 2006 N N . VAL A 1 264 ? -24.683 7.679 23.083 1.00 96.00 264 VAL A N 1
ATOM 2007 C CA . VAL A 1 264 ? -24.502 9.068 22.633 1.00 96.00 264 VAL A CA 1
ATOM 2008 C C . VAL A 1 264 ? -24.999 9.238 21.201 1.00 96.00 264 VAL A C 1
ATOM 2010 O O . VAL A 1 264 ? -25.690 10.206 20.889 1.00 96.00 264 VAL A O 1
ATOM 2013 N N . ARG A 1 265 ? -24.675 8.283 20.321 1.00 94.69 265 ARG A N 1
ATOM 2014 C CA . ARG A 1 265 ? -24.983 8.362 18.896 1.00 94.69 265 ARG A CA 1
ATOM 2015 C C . ARG A 1 265 ? -25.396 7.007 18.325 1.00 94.69 265 ARG A C 1
ATOM 2017 O O . ARG A 1 265 ? -24.588 6.093 18.205 1.00 94.69 265 ARG A O 1
ATOM 2024 N N . ARG A 1 266 ? -26.634 6.909 17.838 1.00 96.50 266 ARG A N 1
ATOM 2025 C CA . ARG A 1 266 ? -27.128 5.707 17.148 1.00 96.50 266 ARG A CA 1
ATOM 2026 C C . ARG A 1 266 ? -26.485 5.538 15.769 1.00 96.50 266 ARG A C 1
ATOM 2028 O O . ARG A 1 266 ? -26.514 6.467 14.965 1.00 96.50 266 ARG A O 1
ATOM 2035 N N . LEU A 1 267 ? -25.967 4.337 15.504 1.00 96.38 267 LEU A N 1
ATOM 2036 C CA . LEU A 1 267 ? -25.522 3.925 14.171 1.00 96.38 267 LEU A CA 1
ATOM 2037 C C . LEU A 1 267 ? -26.740 3.732 13.267 1.00 96.38 267 LEU A C 1
ATOM 2039 O O . LEU A 1 267 ? -27.701 3.061 13.665 1.00 96.38 267 LEU A O 1
ATOM 2043 N N . ASN A 1 268 ? -26.697 4.305 12.067 1.00 94.50 268 ASN A N 1
ATOM 2044 C CA . ASN A 1 268 ? -27.737 4.094 11.066 1.00 94.50 268 ASN A CA 1
ATOM 2045 C C . ASN A 1 268 ? -27.566 2.729 10.362 1.00 94.50 268 ASN A C 1
ATOM 2047 O O . ASN A 1 268 ? -26.613 1.991 10.617 1.00 94.50 268 ASN A O 1
ATOM 2051 N N . ALA A 1 269 ? -28.506 2.380 9.481 1.00 92.81 269 ALA A N 1
ATOM 2052 C CA . ALA A 1 269 ? -28.477 1.103 8.768 1.00 92.81 269 ALA A CA 1
ATOM 2053 C C . ALA A 1 269 ? -27.239 0.942 7.865 1.00 92.81 269 ALA A C 1
ATOM 2055 O O . ALA A 1 269 ? -26.660 -0.137 7.831 1.00 92.81 269 ALA A O 1
ATOM 2056 N N . ALA A 1 270 ? -26.805 2.009 7.186 1.00 86.44 270 ALA A N 1
ATOM 2057 C CA . ALA A 1 270 ? -25.644 1.975 6.297 1.00 86.44 270 ALA A CA 1
ATOM 2058 C C . ALA A 1 270 ? -24.331 1.774 7.070 1.00 86.44 270 ALA A C 1
ATOM 2060 O O . ALA A 1 270 ? -23.503 0.958 6.686 1.00 86.44 270 ALA A O 1
ATOM 2061 N N . GLU A 1 271 ? -24.160 2.453 8.205 1.00 93.12 271 GLU A N 1
ATOM 2062 C CA . GLU A 1 271 ? -22.994 2.273 9.074 1.00 93.12 271 GLU A CA 1
ATOM 2063 C C . GLU A 1 271 ? -22.934 0.870 9.667 1.00 93.12 271 GLU A C 1
ATOM 2065 O O . GLU A 1 271 ? -21.852 0.306 9.783 1.00 93.12 271 GLU A O 1
ATOM 2070 N N . ARG A 1 272 ? -24.087 0.300 10.035 1.00 93.75 272 ARG A N 1
ATOM 2071 C CA . ARG A 1 272 ? -24.162 -1.079 10.530 1.00 93.75 272 ARG A CA 1
ATOM 2072 C C . ARG A 1 272 ? -23.791 -2.080 9.448 1.00 93.75 272 ARG A C 1
ATOM 2074 O O . ARG A 1 272 ? -22.988 -2.963 9.715 1.00 93.75 272 ARG A O 1
ATOM 2081 N N . ALA A 1 273 ? -24.347 -1.907 8.250 1.00 86.38 273 ALA A N 1
ATOM 2082 C CA . ALA A 1 273 ? -24.087 -2.781 7.113 1.00 86.38 273 ALA A CA 1
ATOM 2083 C C . ALA A 1 273 ? -22.612 -2.763 6.687 1.00 86.38 273 ALA A C 1
ATOM 2085 O O . ALA A 1 273 ? -22.077 -3.799 6.329 1.00 86.38 273 ALA A O 1
ATOM 2086 N N . LEU A 1 274 ? -21.949 -1.604 6.760 1.00 83.38 274 LEU A N 1
ATOM 2087 C CA . LEU A 1 274 ? -20.562 -1.447 6.312 1.00 83.38 274 LEU A CA 1
ATOM 2088 C C . LEU A 1 274 ? -19.517 -1.610 7.422 1.00 83.38 274 LEU A C 1
ATOM 2090 O O . LEU A 1 274 ? -18.322 -1.500 7.156 1.00 83.38 274 LEU A O 1
ATOM 2094 N N . PHE A 1 275 ? -19.919 -1.841 8.674 1.00 92.50 275 PHE A N 1
ATOM 2095 C CA . PHE A 1 275 ? -18.977 -1.844 9.796 1.00 92.50 275 PHE A CA 1
ATOM 2096 C C . PHE A 1 275 ? -17.871 -2.894 9.647 1.00 92.50 275 PHE A C 1
ATOM 2098 O O . PHE A 1 275 ? -16.708 -2.583 9.905 1.00 92.50 275 PHE A O 1
ATOM 2105 N N . ALA A 1 276 ? -18.216 -4.111 9.213 1.00 86.50 276 ALA A N 1
ATOM 2106 C CA . ALA A 1 276 ? -17.256 -5.196 9.021 1.00 86.50 276 ALA A CA 1
ATOM 2107 C C . ALA A 1 276 ? -16.183 -4.822 7.987 1.00 86.50 276 ALA A C 1
ATOM 2109 O O . ALA A 1 276 ? -14.985 -4.943 8.249 1.00 86.50 276 ALA A O 1
ATOM 2110 N N . ASP A 1 277 ? -16.603 -4.285 6.845 1.00 75.94 277 ASP A N 1
ATOM 2111 C CA . ASP A 1 277 ? -15.707 -3.876 5.766 1.00 75.94 277 ASP A CA 1
ATOM 2112 C C . ASP A 1 277 ? -14.862 -2.653 6.137 1.00 75.94 277 ASP A C 1
ATOM 2114 O O . ASP A 1 277 ? -13.656 -2.618 5.882 1.00 75.94 277 ASP A O 1
ATOM 2118 N N . VAL A 1 278 ? -15.445 -1.680 6.841 1.00 81.19 278 VAL A N 1
ATOM 2119 C CA . VAL A 1 278 ? -14.704 -0.531 7.379 1.00 81.19 278 VAL A CA 1
ATOM 2120 C C . VAL A 1 278 ? -13.664 -0.981 8.412 1.00 81.19 278 VAL A C 1
ATOM 2122 O O . VAL A 1 278 ? -12.537 -0.482 8.407 1.00 81.19 278 VAL A O 1
ATOM 2125 N N . ALA A 1 279 ? -13.988 -1.954 9.269 1.00 87.25 279 ALA A N 1
ATOM 2126 C CA . ALA A 1 279 ? -13.047 -2.527 10.230 1.00 87.25 279 ALA A CA 1
ATOM 2127 C C . ALA A 1 279 ? -11.918 -3.311 9.548 1.00 87.25 279 ALA A C 1
ATOM 2129 O O . ALA A 1 279 ? -10.757 -3.183 9.951 1.00 87.25 279 ALA A O 1
ATOM 2130 N N . LYS A 1 280 ? -12.220 -4.048 8.473 1.00 78.62 280 LYS A N 1
ATOM 2131 C CA . LYS A 1 280 ? -11.216 -4.662 7.594 1.00 78.62 280 LYS A CA 1
ATOM 2132 C C . LYS A 1 280 ? -10.292 -3.600 6.986 1.00 78.62 280 LYS A C 1
ATOM 2134 O O . LYS A 1 280 ? -9.073 -3.712 7.116 1.00 78.62 280 LYS A O 1
ATOM 2139 N N . GLY A 1 281 ? -10.838 -2.525 6.415 1.00 69.44 281 GLY A N 1
ATOM 2140 C CA . GLY A 1 281 ? -10.056 -1.405 5.876 1.00 69.44 281 GLY A CA 1
ATOM 2141 C C . GLY A 1 281 ? -9.157 -0.734 6.925 1.00 69.44 281 GLY A C 1
ATOM 2142 O O . GLY A 1 281 ? -7.972 -0.501 6.677 1.00 69.44 281 GLY A O 1
ATOM 2143 N N . ALA A 1 282 ? -9.679 -0.504 8.133 1.00 81.56 282 ALA A N 1
ATOM 2144 C CA . ALA A 1 282 ? -8.899 0.002 9.261 1.00 81.56 282 ALA A CA 1
ATOM 2145 C C . ALA A 1 282 ? -7.748 -0.948 9.631 1.00 81.56 282 ALA A C 1
ATOM 2147 O O . ALA A 1 282 ? -6.626 -0.500 9.870 1.00 81.56 282 ALA A O 1
ATOM 2148 N N . CYS A 1 283 ? -7.989 -2.262 9.624 1.00 75.44 283 CYS A N 1
ATOM 2149 C CA . CYS A 1 283 ? -6.942 -3.241 9.887 1.00 75.44 283 CYS A CA 1
ATOM 2150 C C . CYS A 1 283 ? -5.839 -3.210 8.832 1.00 75.44 283 CYS A C 1
ATOM 2152 O O . CYS A 1 283 ? -4.669 -3.194 9.202 1.00 75.44 283 CYS A O 1
ATOM 2154 N N . LEU A 1 284 ? -6.183 -3.125 7.545 1.00 63.00 284 LEU A N 1
ATOM 2155 C CA . LEU A 1 284 ? -5.195 -3.017 6.467 1.00 63.00 284 LEU A CA 1
ATOM 2156 C C . LEU A 1 284 ? -4.338 -1.752 6.599 1.00 63.00 284 LEU A C 1
ATOM 2158 O O . LEU A 1 284 ? -3.120 -1.824 6.439 1.00 63.00 284 LEU A O 1
ATOM 2162 N N . ARG A 1 285 ? -4.940 -0.614 6.976 1.00 69.69 285 ARG A N 1
ATOM 2163 C CA . ARG A 1 285 ? -4.199 0.621 7.285 1.00 69.69 285 ARG A CA 1
ATOM 2164 C C . ARG A 1 285 ? -3.159 0.386 8.384 1.00 69.69 285 ARG A C 1
ATOM 2166 O O . ARG A 1 285 ? -2.015 0.800 8.216 1.00 69.69 285 ARG A O 1
ATOM 2173 N N . PHE A 1 286 ? -3.527 -0.282 9.479 1.00 72.19 286 PHE A N 1
ATOM 2174 C CA . PHE A 1 286 ? -2.591 -0.564 10.573 1.00 72.19 286 PHE A CA 1
ATOM 2175 C C . PHE A 1 286 ? -1.590 -1.666 10.255 1.00 72.19 286 PHE A C 1
ATOM 2177 O O . PHE A 1 286 ? -0.479 -1.617 10.768 1.00 72.19 286 PHE A O 1
ATOM 2184 N N . VAL A 1 287 ? -1.930 -2.637 9.407 1.00 60.88 287 VAL A N 1
ATOM 2185 C CA . VAL A 1 287 ? -0.940 -3.572 8.859 1.00 60.88 287 VAL A CA 1
ATOM 2186 C C . VAL A 1 287 ? 0.102 -2.785 8.075 1.00 60.88 287 VAL A C 1
ATOM 2188 O O . VAL A 1 287 ? 1.286 -2.985 8.311 1.00 60.88 287 VAL A O 1
ATOM 2191 N N . ALA A 1 288 ? -0.311 -1.854 7.211 1.00 53.25 288 ALA A N 1
ATOM 2192 C CA . ALA A 1 288 ? 0.608 -1.029 6.433 1.00 53.25 288 ALA A CA 1
ATOM 2193 C C . ALA A 1 288 ? 1.481 -0.126 7.325 1.00 53.25 288 ALA A C 1
ATOM 2195 O O . ALA A 1 288 ? 2.704 -0.149 7.190 1.00 53.25 288 ALA A O 1
ATOM 2196 N N . SER A 1 289 ? 0.890 0.606 8.278 1.00 56.66 289 SER A N 1
ATOM 2197 C CA . SER A 1 289 ? 1.641 1.521 9.152 1.00 56.66 289 SER A CA 1
ATOM 2198 C C . SER A 1 289 ? 2.480 0.800 10.213 1.00 56.66 289 SER A C 1
ATOM 2200 O O . SER A 1 289 ? 3.579 1.236 10.531 1.00 56.66 289 SER A O 1
ATOM 2202 N N . ARG A 1 290 ? 2.032 -0.345 10.745 1.00 64.00 290 ARG A N 1
ATOM 2203 C CA . ARG A 1 290 ? 2.847 -1.152 11.671 1.00 64.00 290 ARG A CA 1
ATOM 2204 C C . ARG A 1 290 ? 3.861 -2.012 10.958 1.00 64.00 290 ARG A C 1
ATOM 2206 O O . ARG A 1 290 ? 4.876 -2.337 11.559 1.00 64.00 290 ARG A O 1
ATOM 2213 N N . ALA A 1 291 ? 3.616 -2.405 9.710 1.00 45.56 291 ALA A N 1
ATOM 2214 C CA . ALA A 1 291 ? 4.683 -2.934 8.882 1.00 45.56 291 ALA A CA 1
ATOM 2215 C C . ALA A 1 291 ? 5.742 -1.841 8.761 1.00 45.56 291 ALA A C 1
ATOM 2217 O O . ALA A 1 291 ? 6.882 -2.103 9.102 1.00 45.56 291 ALA A O 1
ATOM 2218 N N . GLU A 1 292 ? 5.368 -0.603 8.444 1.00 40.06 292 GLU A N 1
ATOM 2219 C CA . GLU A 1 292 ? 6.304 0.523 8.456 1.00 40.06 292 GLU A CA 1
ATOM 2220 C C . GLU A 1 292 ? 7.049 0.665 9.802 1.00 40.06 292 GLU A C 1
ATOM 2222 O O . GLU A 1 292 ? 8.272 0.630 9.771 1.00 40.06 292 GLU A O 1
ATOM 2227 N N . ASP A 1 293 ? 6.379 0.678 10.967 1.00 40.69 293 ASP A N 1
ATOM 2228 C CA . ASP A 1 293 ? 7.015 0.824 12.297 1.00 40.69 293 ASP A CA 1
ATOM 2229 C C . ASP A 1 293 ? 7.845 -0.392 12.767 1.00 40.69 293 ASP A C 1
ATOM 2231 O O . ASP A 1 293 ? 8.928 -0.242 13.342 1.00 40.69 293 ASP A O 1
ATOM 2235 N N . TRP A 1 294 ? 7.364 -1.618 12.538 1.00 41.94 294 TRP A N 1
ATOM 2236 C CA . TRP A 1 294 ? 8.029 -2.869 12.940 1.00 41.94 294 TRP A CA 1
ATOM 2237 C C . TRP A 1 294 ? 9.280 -3.143 12.104 1.00 41.94 294 TRP A C 1
ATOM 2239 O O . TRP A 1 294 ? 10.212 -3.802 12.568 1.00 41.94 294 TRP A O 1
ATOM 2249 N N . LEU A 1 295 ? 9.307 -2.637 10.870 1.00 36.50 295 LEU A N 1
ATOM 2250 C CA . LEU A 1 295 ? 10.471 -2.654 9.985 1.00 36.50 295 LEU A CA 1
ATOM 2251 C C . LEU A 1 295 ? 11.560 -1.656 10.390 1.00 36.50 295 LEU A C 1
ATOM 2253 O O . LEU A 1 295 ? 12.685 -1.727 9.894 1.00 36.50 295 LEU A O 1
ATOM 2257 N N . ASP A 1 296 ? 11.233 -0.781 11.330 1.00 37.97 296 ASP A N 1
ATOM 2258 C CA . ASP A 1 296 ? 11.925 0.469 11.571 1.00 37.97 296 ASP A CA 1
ATOM 2259 C C . ASP A 1 296 ? 12.543 0.534 12.980 1.00 37.97 296 ASP A C 1
ATOM 2261 O O . ASP A 1 296 ? 13.517 1.256 13.208 1.00 37.97 296 ASP A O 1
ATOM 2265 N N . THR A 1 297 ? 12.009 -0.187 13.966 1.00 36.94 297 THR A N 1
ATOM 2266 C CA . THR A 1 297 ? 12.563 -0.246 15.330 1.00 36.94 297 THR A CA 1
ATOM 2267 C C . THR A 1 297 ? 13.826 -1.136 15.366 1.00 36.94 297 THR A C 1
ATOM 2269 O O . THR A 1 297 ? 13.731 -2.286 14.956 1.00 36.94 297 THR A O 1
ATOM 2272 N N . PRO A 1 298 ? 15.007 -0.676 15.835 1.00 40.19 298 PRO A N 1
ATOM 2273 C CA . PRO A 1 298 ? 16.220 -1.509 15.936 1.00 40.19 298 PRO A CA 1
ATOM 2274 C C . PRO A 1 298 ? 16.155 -2.523 17.102 1.00 40.19 298 PRO A C 1
ATOM 2276 O O . PRO A 1 298 ? 15.312 -2.384 17.988 1.00 40.19 298 PRO A O 1
ATOM 2279 N N . ASP A 1 299 ? 16.936 -3.617 17.067 1.00 43.62 299 ASP A N 1
ATOM 2280 C CA . ASP A 1 299 ? 16.832 -4.760 18.023 1.00 43.62 299 ASP A CA 1
ATOM 2281 C C . ASP A 1 299 ? 17.196 -4.392 19.465 1.00 43.62 299 ASP A C 1
ATOM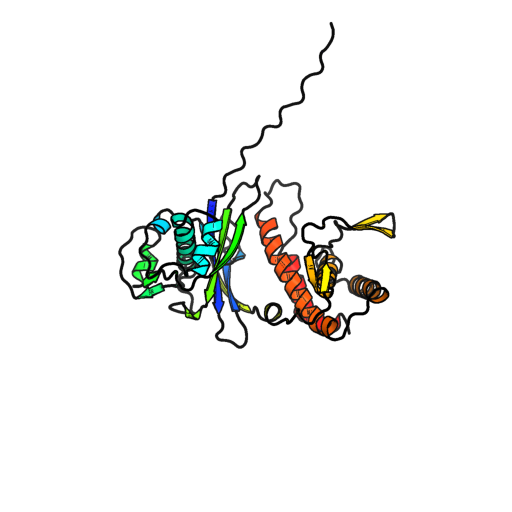 2283 O O . ASP A 1 299 ? 16.788 -5.067 20.404 1.00 43.62 299 ASP A O 1
ATOM 2287 N N . ASP A 1 300 ? 17.903 -3.280 19.636 1.00 45.72 300 ASP A N 1
ATOM 2288 C CA . ASP A 1 300 ? 18.294 -2.687 20.912 1.00 45.72 300 ASP A CA 1
ATOM 2289 C C . ASP A 1 300 ? 17.307 -1.620 21.421 1.00 45.72 300 ASP A C 1
ATOM 2291 O O . ASP A 1 300 ? 17.531 -1.013 22.470 1.00 45.72 300 ASP A O 1
ATOM 2295 N N . ALA A 1 301 ? 16.213 -1.362 20.697 1.00 42.41 301 ALA A N 1
ATOM 2296 C CA . ALA A 1 301 ? 15.231 -0.376 21.114 1.00 42.41 301 ALA A CA 1
ATOM 2297 C C . ALA A 1 301 ? 14.447 -0.858 22.340 1.00 42.41 301 ALA A C 1
ATOM 2299 O O . ALA A 1 301 ? 13.823 -1.915 22.334 1.00 42.41 301 ALA A O 1
ATOM 2300 N N . LEU A 1 302 ? 14.368 0.004 23.354 1.00 43.12 302 LEU A N 1
ATOM 2301 C CA . LEU A 1 302 ? 13.515 -0.181 24.535 1.00 43.12 302 LEU A CA 1
ATOM 2302 C C . LEU A 1 302 ? 12.009 -0.041 24.225 1.00 43.12 302 LEU A C 1
ATOM 2304 O O . LEU A 1 302 ? 11.184 -0.109 25.132 1.00 43.12 302 LEU A O 1
ATOM 2308 N N . VAL A 1 303 ? 11.647 0.185 22.958 1.00 45.25 303 VAL A N 1
ATOM 2309 C CA . VAL A 1 303 ? 10.262 0.308 22.496 1.00 45.25 303 VAL A CA 1
ATOM 2310 C C . VAL A 1 303 ? 9.774 -1.063 22.051 1.00 45.25 303 VAL A C 1
ATOM 2312 O O . VAL A 1 303 ? 10.311 -1.653 21.113 1.00 45.25 303 VAL A O 1
ATOM 2315 N N . THR A 1 304 ? 8.729 -1.564 22.705 1.00 47.97 304 THR A N 1
ATOM 2316 C CA . THR A 1 304 ? 8.055 -2.797 22.299 1.00 47.97 304 THR A CA 1
ATOM 2317 C C . THR A 1 304 ? 7.444 -2.600 20.916 1.00 47.97 304 THR A C 1
ATOM 2319 O O . THR A 1 304 ? 6.53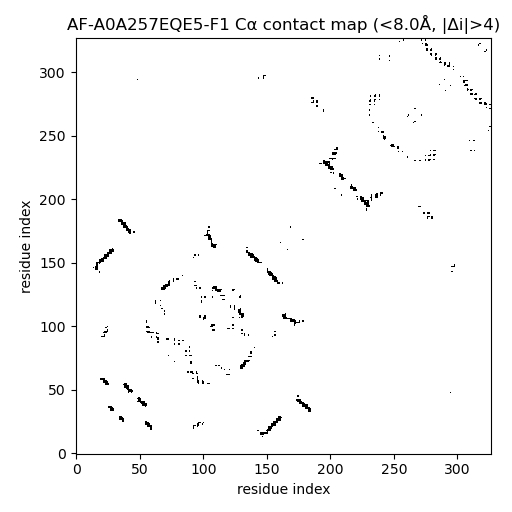1 -1.794 20.734 1.00 47.97 304 THR A O 1
ATOM 2322 N N . ARG A 1 305 ? 7.958 -3.327 19.922 1.00 53.84 305 ARG A N 1
ATOM 2323 C CA . ARG A 1 305 ? 7.390 -3.323 18.571 1.00 53.84 305 ARG A CA 1
ATOM 2324 C C . ARG A 1 305 ? 5.964 -3.880 18.634 1.00 53.84 305 ARG A C 1
ATOM 2326 O O . ARG A 1 305 ? 5.712 -4.821 19.387 1.00 53.84 305 ARG A O 1
ATOM 2333 N N . LYS A 1 306 ? 5.029 -3.313 17.863 1.00 56.81 306 LYS A N 1
ATOM 2334 C CA . LYS A 1 306 ? 3.629 -3.778 17.782 1.00 56.81 306 LYS A CA 1
ATOM 2335 C C . LYS A 1 306 ? 3.432 -4.629 16.519 1.00 56.81 306 LYS A C 1
ATOM 2337 O O . LYS A 1 306 ? 3.574 -4.101 15.421 1.00 56.81 306 LYS A O 1
ATOM 2342 N N . ASP A 1 307 ? 3.138 -5.924 16.668 1.00 61.44 307 ASP A N 1
ATOM 2343 C CA . ASP A 1 307 ? 3.166 -6.896 15.559 1.00 61.44 307 ASP A CA 1
ATOM 2344 C C . ASP A 1 307 ? 2.159 -6.497 14.468 1.00 61.44 307 ASP A C 1
ATOM 2346 O O . ASP A 1 307 ? 0.968 -6.382 14.775 1.00 61.44 307 ASP A O 1
ATOM 2350 N N . PRO A 1 308 ? 2.579 -6.247 13.210 1.00 52.06 308 PRO A N 1
ATOM 2351 C CA . PRO A 1 308 ? 1.640 -5.961 12.129 1.00 52.06 308 PRO A CA 1
ATOM 2352 C C . PRO A 1 308 ? 0.688 -7.135 11.869 1.00 52.06 308 PRO A C 1
ATOM 2354 O O . PRO A 1 308 ? -0.464 -6.908 11.498 1.00 52.06 308 PRO A O 1
ATOM 2357 N N . MET A 1 309 ? 1.105 -8.380 12.133 1.00 61.19 309 MET A N 1
ATOM 2358 C CA . MET A 1 309 ? 0.253 -9.564 11.971 1.00 61.19 309 MET A CA 1
ATOM 2359 C C . MET A 1 309 ? -0.889 -9.602 12.980 1.00 61.19 309 MET A C 1
ATOM 2361 O O . MET A 1 309 ? -1.923 -10.211 12.707 1.00 61.19 309 MET A O 1
ATOM 2365 N N . GLN A 1 310 ? -0.771 -8.858 14.083 1.00 72.00 310 GLN A N 1
ATOM 2366 C CA . GLN A 1 310 ? -1.872 -8.650 15.013 1.00 72.00 310 GLN A CA 1
ATOM 2367 C C . GLN A 1 310 ? -3.101 -8.086 14.286 1.00 72.00 310 GLN A C 1
ATOM 2369 O O . GLN A 1 310 ? -4.215 -8.567 14.483 1.00 72.00 310 GLN A O 1
ATOM 2374 N N . PHE A 1 311 ? -2.912 -7.107 13.398 1.00 72.50 311 PHE A N 1
ATOM 2375 C CA . PHE A 1 311 ? -4.020 -6.517 12.647 1.00 72.50 311 PHE A CA 1
ATOM 2376 C C . PHE A 1 311 ? -4.433 -7.342 11.425 1.00 72.50 311 PHE A C 1
ATOM 2378 O O . PHE A 1 311 ? -5.606 -7.313 11.071 1.00 72.50 311 PHE A O 1
ATOM 2385 N N . ALA A 1 312 ? -3.545 -8.156 10.847 1.00 61.34 312 ALA A N 1
ATOM 2386 C CA . ALA A 1 312 ? -3.932 -9.133 9.821 1.00 61.34 312 ALA A CA 1
ATOM 2387 C C . ALA A 1 312 ? -4.846 -10.237 10.394 1.00 61.34 312 ALA A C 1
ATOM 2389 O O . ALA A 1 312 ? -5.849 -10.611 9.794 1.00 61.34 312 ALA A O 1
ATOM 2390 N N . GLN A 1 313 ? -4.562 -10.712 11.606 1.00 70.62 313 GLN A N 1
ATOM 2391 C CA . GLN A 1 313 ? -5.425 -11.661 12.317 1.00 70.62 313 GLN A CA 1
ATOM 2392 C C . GLN A 1 313 ? -6.767 -11.030 12.725 1.00 70.62 313 GLN A C 1
ATOM 2394 O O . GLN A 1 313 ? -7.808 -11.676 12.628 1.00 70.62 313 GLN A O 1
ATOM 2399 N N . ARG A 1 314 ? -6.772 -9.750 13.130 1.00 85.19 314 ARG A N 1
ATOM 2400 C CA . ARG A 1 314 ? -8.019 -9.002 13.388 1.00 85.19 314 ARG A CA 1
ATOM 2401 C C . ARG A 1 314 ? -8.836 -8.817 12.114 1.00 85.19 314 ARG A C 1
ATOM 2403 O O . ARG A 1 314 ? -10.051 -8.958 12.163 1.00 85.19 314 ARG A O 1
ATOM 2410 N N . TRP A 1 315 ? -8.184 -8.552 10.983 1.00 83.69 315 TRP A N 1
ATOM 2411 C CA . TRP A 1 315 ? -8.839 -8.518 9.677 1.00 83.69 315 TRP A CA 1
ATOM 2412 C C . TRP A 1 315 ? -9.576 -9.834 9.407 1.00 83.69 315 TRP A C 1
ATOM 2414 O O . TRP A 1 315 ? -10.771 -9.803 9.133 1.00 83.69 315 TRP A O 1
ATOM 2424 N N . ALA A 1 316 ? -8.908 -10.979 9.600 1.00 66.25 316 ALA A N 1
ATOM 2425 C CA . ALA A 1 316 ? -9.524 -12.295 9.412 1.00 66.25 316 ALA A CA 1
ATOM 2426 C C . ALA A 1 316 ? -10.698 -12.534 10.376 1.00 66.25 316 ALA A C 1
ATOM 2428 O O . ALA A 1 316 ? -11.699 -13.143 10.006 1.00 66.25 316 ALA A O 1
ATOM 2429 N N . PHE A 1 317 ? -10.616 -12.012 11.605 1.00 87.38 317 PHE A N 1
ATOM 2430 C CA . PHE A 1 317 ? -11.745 -12.034 12.531 1.00 87.38 317 PHE A CA 1
ATOM 2431 C C . PHE A 1 317 ? -12.953 -11.257 11.989 1.00 87.38 317 PHE A C 1
ATOM 2433 O O . PHE A 1 317 ? -14.061 -11.791 12.025 1.00 87.38 317 PHE A O 1
ATOM 2440 N N . TYR A 1 318 ? -12.758 -10.032 11.490 1.00 83.44 318 TYR A N 1
ATOM 2441 C CA . TYR A 1 318 ? -13.847 -9.229 10.921 1.00 83.44 318 TYR A CA 1
ATOM 2442 C C . TYR A 1 318 ? -14.406 -9.829 9.636 1.00 83.44 318 TYR A C 1
ATOM 2444 O O . TYR A 1 318 ? -15.602 -9.719 9.403 1.00 83.44 318 TYR A O 1
ATOM 2452 N N . ASP A 1 319 ? -13.573 -10.487 8.836 1.00 79.38 319 ASP A N 1
ATOM 2453 C CA . ASP A 1 319 ? -14.028 -11.198 7.644 1.00 79.38 319 ASP A CA 1
ATOM 2454 C C . ASP A 1 319 ? -14.940 -12.382 7.997 1.00 79.38 319 ASP A C 1
ATOM 2456 O O . ASP A 1 319 ? -15.999 -12.555 7.405 1.00 79.38 319 ASP A O 1
ATOM 2460 N N . ALA A 1 320 ? -14.584 -13.148 9.031 1.00 74.44 320 ALA A N 1
ATOM 2461 C CA . ALA A 1 320 ? -15.354 -14.320 9.442 1.00 74.44 320 ALA A CA 1
ATOM 2462 C C . ALA A 1 320 ? -16.568 -14.007 10.343 1.00 74.44 320 ALA A C 1
ATOM 2464 O O . ALA A 1 320 ? -17.525 -14.779 10.362 1.00 74.44 320 ALA A O 1
ATOM 2465 N N . HIS A 1 321 ? -16.535 -12.921 11.124 1.00 88.88 321 HIS A N 1
ATOM 2466 C CA . HIS A 1 321 ? -17.522 -12.663 12.189 1.00 88.88 321 HIS A CA 1
ATOM 2467 C C . HIS A 1 321 ? -18.100 -11.242 12.190 1.00 88.88 321 HIS A C 1
ATOM 2469 O O . HIS A 1 321 ? -18.977 -10.947 13.005 1.00 88.88 321 HIS A O 1
ATOM 2475 N N . GLY A 1 322 ? -17.606 -10.344 11.331 1.00 85.69 322 GLY A N 1
ATOM 2476 C CA . GLY A 1 322 ? -17.900 -8.911 11.391 1.00 85.69 322 GLY A CA 1
ATOM 2477 C C . GLY A 1 322 ? -19.384 -8.577 11.262 1.00 85.69 322 GLY A C 1
ATOM 2478 O O . GLY A 1 322 ? -19.877 -7.724 12.001 1.00 85.69 322 GLY A O 1
ATOM 2479 N N . ASP A 1 323 ? -20.103 -9.301 10.405 1.00 83.12 323 ASP A N 1
ATOM 2480 C CA . ASP A 1 323 ? -21.533 -9.089 10.147 1.00 83.12 323 ASP A CA 1
ATOM 2481 C C . ASP A 1 323 ? -22.405 -9.316 11.394 1.00 83.12 323 ASP A C 1
ATOM 2483 O O . ASP A 1 323 ? -23.464 -8.709 11.546 1.00 83.12 323 ASP A O 1
ATOM 2487 N N . GLY A 1 324 ? -21.944 -10.156 12.328 1.00 86.50 324 GLY A N 1
ATOM 2488 C CA . GLY A 1 324 ? -22.645 -10.457 13.577 1.00 86.50 324 GLY A CA 1
ATOM 2489 C C . GLY A 1 324 ? -22.349 -9.487 14.724 1.00 86.50 324 GLY A C 1
ATOM 2490 O O . GLY A 1 324 ? -23.013 -9.552 15.756 1.00 86.50 324 GLY A O 1
ATOM 2491 N N . LEU A 1 325 ? -21.367 -8.588 14.585 1.00 88.69 325 LEU A N 1
ATOM 2492 C CA . LEU A 1 325 ? -20.913 -7.730 15.692 1.00 88.69 325 LEU A CA 1
ATOM 2493 C C . LEU A 1 325 ? -21.916 -6.642 16.076 1.00 88.69 325 LEU A C 1
ATOM 2495 O O . LEU A 1 325 ? -21.932 -6.191 17.223 1.00 88.69 325 LEU A O 1
ATOM 2499 N N . LEU A 1 326 ? -22.718 -6.193 15.109 1.00 86.81 326 LEU A N 1
ATOM 2500 C CA . LEU A 1 326 ? -23.708 -5.128 15.284 1.00 86.81 326 LEU A CA 1
ATOM 2501 C C . LEU A 1 326 ? -25.155 -5.616 15.126 1.00 86.81 326 LEU A C 1
ATOM 2503 O O . LEU A 1 326 ? -26.055 -4.768 15.048 1.00 86.81 326 LEU A O 1
ATOM 2507 N N . ALA A 1 327 ? -25.358 -6.935 15.052 1.00 71.81 327 ALA A N 1
ATOM 2508 C CA . ALA A 1 327 ? -26.671 -7.570 14.966 1.00 71.81 327 ALA A CA 1
ATOM 2509 C C . ALA A 1 327 ? -27.513 -7.347 16.235 1.00 71.81 327 ALA A C 1
ATOM 2511 O O . ALA A 1 327 ? -26.936 -7.249 17.344 1.00 71.81 327 ALA A O 1
#

Secondary structure (DSSP, 8-state):
--PPPPPPP------PPPPEEEEEEEEEE-SSSS-EEEEEEEPTT-SS-TT-EE-SEEE--TTTTT---SSPPPHHHHHHHHTTS-HHHHHHHHHHHHHHHHHHH---BEEE------TTHHHHHHTTEEE--TT-EEEEEEEPPTT-SS-EEEEEEEEEGGGBS-SS-----SSEEEEEEEE-HHHHS---TTSPEEEE-S---GGGEEEETTEEEEE--GGG-EEEEHHHHHHHHHHHHSB-TT--B-HHHHHHHHHHHHHHS---HHHHHHHHHHHHHHHHHHHHHHHHHHTTS-TT-SS----HHHHHHHHHHHHHHGGGTT-

Sequence (327 aa):
MTDSPAAPPRLSLRTSLRPRDAATLLIIRQDGPAPRVLMGRRVGGHAFMPDKWVFPGGRIHPSDYRVPAASDLHADTAAALARTGPVARVRALALTAIRETFEETGLIVGRPGQARSSGEWRDFLATGHLPDLAPLRFVARAITPPGRTRRFDARFFTVDAAHLVSLDPGAGSG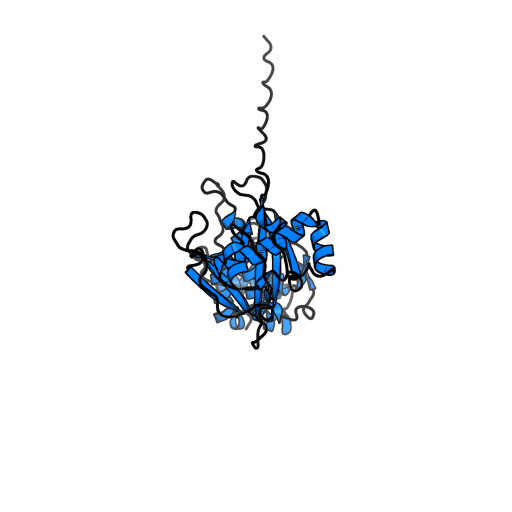ELDELAWFDWDAAAALDLSGLPQSQTHTDLFPDNVLMLGDRVTGLIDFYFACTGPMVLDLAVTHAAWCFDSANAYRSDCGAALIRGYQNVRRLNAAERALFADVAKGACLRFVASRAEDWLDTPDDALVTRKDPMQFAQRWAFYDAHGDGLLA

pLDDT: mean 78.18, std 18.69, range [33.28, 98.44]

Nearest PDB structures (foldseek):
  2ppq-assembly1_A-2  TM=9.292E-01  e=2.655E-11  Agrobacterium fabrum str. C58
  3qsj-assembly1_A  TM=7.098E-01  e=3.496E-12  Alicyclobacillus acidocaldarius subsp. acidocaldarius DSM 446
  5qgk-assembly1_A  TM=6.651E-01  e=4.540E-06  Homo sapiens
  5qhg-assembly1_A  TM=6.821E-01  e=8.103E-06  Homo sapiens
  5t3p-assembly1_A  TM=6.597E-01  e=2.898E-05  Homo sapiens

Foldseek 3Di:
DDDDDDDDDPPPPPPFDDAFEKEFEWEWEPPDPFIWTKWFAFDQPDPAHHGDTDTFMDGQDPCLLPADAPDFEDPVQLVVCVVVDDSSSSSSNLSRNQLSCCQAFVKHLFDQAADPDDDSCHVVRVVRTGHYNHQKHWDDWDWQDTPFPHIHGYTYIYGYCVSIPDPHTDDHNNRGPDMDIGGDCLAPVDPQVPADKDFAQLAQAPVQFDDDPPDTDDGDDSPVTDIGHPLLNLLLHCLRFQADPVLHGNLVRLVVSQVVVCVVPNDDPSSLQSNLSSNLNSLVVLLVVLVSVVSTADPPDPDDRDDNVSSVVVSVVSVVCVNVSSD

Radius of gyration: 23.55 Å; Cα contacts (8 Å, |Δi|>4): 560; chains: 1; bounding box: 66×47×75 Å

Mean predicted aligned error: 14.94 Å

Solvent-accessible surface area (backbone atoms only — not comparable to full-atom values): 18302 Å² total; per-residue (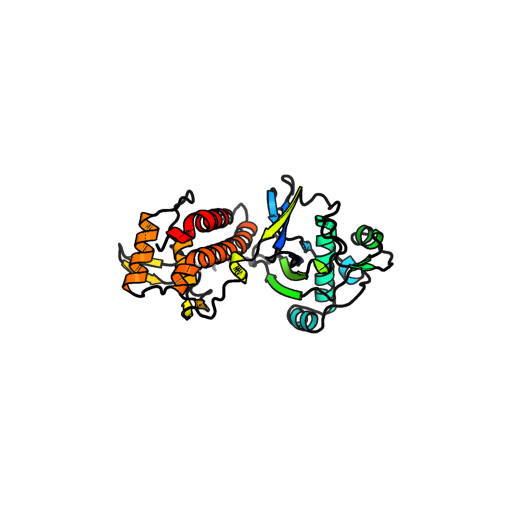Å²): 138,83,86,73,83,78,78,78,81,79,80,78,76,74,80,55,63,75,57,40,56,22,10,30,36,44,39,34,37,72,91,55,102,45,42,24,35,50,33,28,26,22,30,79,81,47,100,69,67,43,68,38,78,39,58,39,45,43,64,57,50,86,60,36,71,67,62,76,53,68,44,59,58,32,70,70,36,46,60,61,41,49,81,77,42,58,66,68,56,49,53,16,32,55,42,22,14,48,48,30,28,24,46,43,34,36,33,43,48,39,40,86,37,87,67,88,62,75,70,88,54,30,68,59,28,71,73,44,29,19,45,45,34,46,70,44,37,72,75,50,74,50,65,53,65,82,78,40,96,72,34,35,42,28,40,35,30,36,34,55,41,86,53,33,76,49,90,68,69,46,84,36,75,57,58,34,76,43,75,48,76,44,80,45,43,68,53,74,69,56,77,56,83,85,44,67,69,36,82,31,46,67,64,62,36,72,92,34,51,43,66,60,87,95,40,82,75,47,77,58,79,62,87,64,43,42,80,39,41,50,60,48,33,51,26,36,28,47,70,51,64,22,41,52,97,88,64,48,77,36,65,71,53,41,52,49,52,54,51,57,50,42,74,79,49,75,77,52,73,68,53,57,72,42,41,28,39,42,29,31,40,43,20,53,52,46,24,54,53,24,43,55,49,52,74,55,62,60,96,85,50,94,64,84,72,59,65,28,61,58,29,54,53,48,25,54,47,28,73,75,47,24,80,64,73,76,107